Protein AF-G0A5U7-F1 (afdb_monomer)

Nearest PDB structures (foldseek):
  2gfg-assembly3_C  TM=2.472E-01  e=3.948E+00  Halalkalibacterium halodurans
  8hxa-assembly1_A  TM=2.379E-01  e=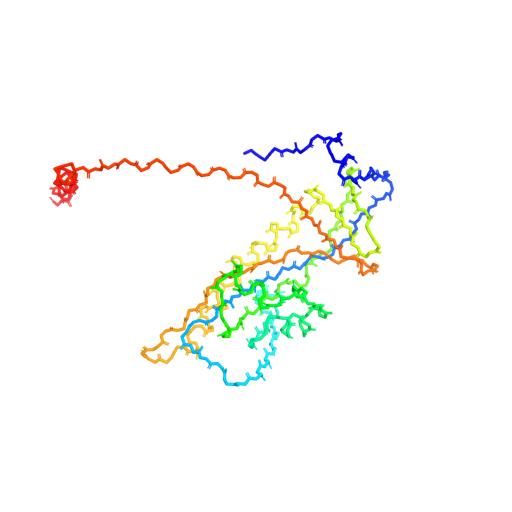2.123E+00  Monkeypox virus

pLDDT: mean 73.31, std 17.79, range [21.02, 91.12]

Structure (mmCIF, N/CA/C/O backbone):
data_AF-G0A5U7-F1
#
_entry.id   AF-G0A5U7-F1
#
loop_
_atom_site.group_PDB
_atom_site.id
_atom_site.type_symbol
_atom_site.label_atom_id
_atom_site.label_alt_id
_atom_site.label_comp_id
_atom_site.label_asym_id
_atom_site.label_entity_id
_atom_site.label_seq_id
_atom_site.pdbx_PDB_ins_code
_atom_sit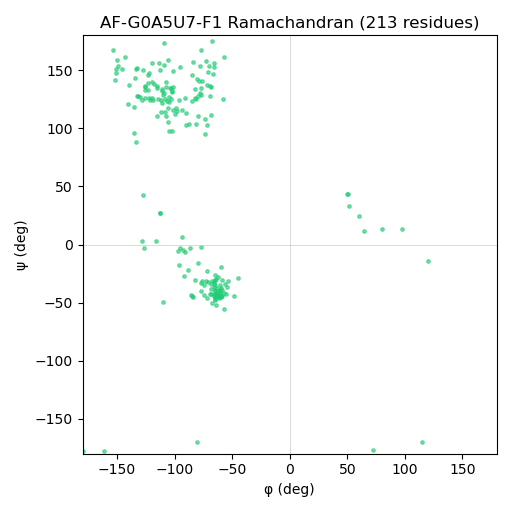e.Cartn_x
_atom_site.Cartn_y
_atom_site.Cartn_z
_atom_site.occupancy
_atom_site.B_iso_or_equiv
_atom_site.auth_seq_id
_atom_site.auth_comp_id
_atom_site.auth_asym_id
_atom_site.auth_atom_id
_atom_site.pdbx_PDB_model_num
ATOM 1 N N . MET A 1 1 ? -9.400 22.842 5.759 1.00 26.56 1 MET A N 1
ATOM 2 C CA . MET A 1 1 ? -10.465 22.445 6.702 1.00 26.56 1 MET A CA 1
ATOM 3 C C . MET A 1 1 ? -11.111 21.191 6.146 1.00 26.56 1 MET A C 1
ATOM 5 O O . MET A 1 1 ? -11.655 21.265 5.053 1.00 26.56 1 MET A O 1
ATOM 9 N N . ALA A 1 2 ? -10.960 20.052 6.820 1.00 32.69 2 ALA A N 1
ATOM 10 C CA . ALA A 1 2 ? -11.659 18.823 6.455 1.00 32.69 2 ALA A CA 1
ATOM 11 C C . ALA A 1 2 ? -13.112 18.935 6.938 1.00 32.69 2 ALA A C 1
ATOM 13 O O . ALA A 1 2 ? -13.350 19.316 8.083 1.00 32.69 2 ALA A O 1
ATOM 14 N N . THR A 1 3 ? -14.079 18.688 6.061 1.00 37.50 3 THR A N 1
ATOM 15 C CA . THR A 1 3 ? -15.502 18.704 6.415 1.00 37.50 3 THR A CA 1
ATOM 16 C C . THR A 1 3 ? -15.881 17.293 6.859 1.00 37.50 3 THR A C 1
ATOM 18 O O . THR A 1 3 ? -15.828 16.366 6.055 1.00 37.50 3 THR A O 1
ATOM 21 N N . SER A 1 4 ? -16.215 17.098 8.134 1.00 54.06 4 SER A N 1
ATOM 22 C CA . SER A 1 4 ? -16.737 15.816 8.615 1.00 54.06 4 SER A CA 1
ATOM 23 C C . SER A 1 4 ? -18.202 15.648 8.195 1.00 54.06 4 SER A C 1
ATOM 25 O O . SER A 1 4 ? -18.975 16.609 8.187 1.00 54.06 4 SER A O 1
ATOM 27 N N . LEU A 1 5 ? -18.590 14.428 7.810 1.00 59.44 5 LEU A N 1
ATOM 28 C CA . LEU A 1 5 ? -19.992 14.097 7.549 1.00 59.44 5 LEU A CA 1
ATOM 29 C C . LEU A 1 5 ? -20.803 14.157 8.850 1.00 59.44 5 LEU A C 1
ATOM 31 O O . LEU A 1 5 ? -20.301 13.814 9.920 1.00 59.44 5 LEU A O 1
ATOM 35 N N . SER A 1 6 ? -22.075 14.556 8.763 1.00 66.00 6 SER A N 1
ATOM 36 C CA . SER A 1 6 ? -22.974 14.493 9.918 1.00 66.00 6 SER A CA 1
ATOM 37 C C . SER A 1 6 ? -23.339 13.040 10.247 1.00 66.00 6 SER A C 1
ATOM 39 O O . SER A 1 6 ? -23.467 12.202 9.352 1.00 66.00 6 SER A O 1
ATOM 41 N N . ASN A 1 7 ? -23.567 12.741 11.530 1.00 64.38 7 ASN A N 1
ATOM 42 C CA . ASN A 1 7 ? -23.898 11.384 11.997 1.00 64.38 7 ASN A CA 1
ATOM 43 C C . ASN A 1 7 ? -25.110 10.779 11.261 1.00 64.38 7 ASN A C 1
ATOM 45 O O . ASN A 1 7 ? -25.101 9.604 10.917 1.00 64.38 7 ASN A O 1
ATOM 49 N N . GLN A 1 8 ? -26.113 11.599 10.927 1.00 59.94 8 GLN A N 1
ATOM 50 C CA . GLN A 1 8 ? -27.291 11.160 10.166 1.00 59.94 8 GLN A CA 1
ATOM 51 C C . GLN A 1 8 ? -26.952 10.685 8.745 1.00 59.94 8 GLN A C 1
ATOM 53 O O . GLN A 1 8 ? -27.650 9.835 8.194 1.00 59.94 8 GLN A O 1
ATOM 58 N N . VAL A 1 9 ? -25.901 11.234 8.129 1.00 63.22 9 VAL A N 1
ATOM 59 C CA . VAL A 1 9 ? -25.429 10.782 6.815 1.00 63.22 9 VAL A CA 1
ATOM 60 C C . VAL A 1 9 ? -24.648 9.478 6.954 1.00 63.22 9 VAL A C 1
ATOM 62 O O . VAL A 1 9 ? -24.859 8.581 6.143 1.00 63.22 9 VAL A O 1
ATOM 65 N N . LEU A 1 10 ? -23.825 9.336 8.001 1.00 66.31 10 LEU A N 1
ATOM 66 C CA . LEU A 1 10 ? -23.081 8.104 8.298 1.00 66.31 10 LEU A CA 1
ATOM 67 C C . LEU A 1 10 ? -24.018 6.908 8.551 1.00 66.31 10 LEU A C 1
ATOM 69 O O . LEU A 1 10 ? -23.820 5.836 7.978 1.00 66.31 10 LEU A O 1
ATOM 73 N N . GLU A 1 11 ? -25.086 7.101 9.326 1.00 67.62 11 GLU A N 1
ATOM 74 C CA . GLU A 1 11 ? -26.092 6.058 9.572 1.00 67.62 11 GLU A CA 1
ATOM 75 C C . GLU A 1 11 ? -26.823 5.645 8.284 1.00 67.62 11 GLU A C 1
ATOM 77 O O . GLU A 1 11 ? -27.002 4.457 8.019 1.00 67.62 11 GLU A O 1
ATOM 82 N N . ARG A 1 12 ? -27.183 6.608 7.422 1.00 65.19 12 ARG A N 1
ATOM 83 C CA . ARG A 1 12 ? -27.857 6.329 6.139 1.00 65.19 12 ARG A CA 1
ATOM 84 C C . ARG A 1 12 ? -27.002 5.546 5.144 1.00 65.19 12 ARG A C 1
ATOM 86 O O . ARG A 1 12 ? -27.564 4.857 4.299 1.00 65.19 12 ARG A O 1
ATOM 93 N N . ILE A 1 13 ? -25.676 5.640 5.233 1.00 66.75 13 ILE A N 1
ATOM 94 C CA . ILE A 1 13 ? -24.744 4.867 4.393 1.00 66.75 13 ILE A CA 1
ATOM 95 C C . ILE A 1 13 ? -24.289 3.553 5.066 1.00 66.75 13 ILE A C 1
ATOM 97 O O . ILE A 1 13 ? -23.454 2.822 4.523 1.00 66.75 13 ILE A O 1
ATOM 101 N N . GLY A 1 14 ? -24.881 3.217 6.220 1.00 65.94 14 GLY A N 1
ATOM 102 C CA . GLY A 1 14 ? -24.761 1.915 6.880 1.00 65.94 14 GLY A CA 1
ATOM 103 C C . GLY A 1 14 ? -23.724 1.835 7.999 1.00 65.94 14 GLY A C 1
ATOM 104 O O . GLY A 1 14 ? -23.388 0.729 8.414 1.00 65.94 14 GLY A O 1
ATOM 105 N N . PHE A 1 15 ? -23.197 2.960 8.490 1.00 70.06 15 PHE A N 1
ATOM 106 C CA . PHE A 1 15 ? -22.333 2.954 9.671 1.00 70.06 15 PHE A CA 1
ATOM 107 C C . PHE A 1 15 ? -23.192 2.869 10.928 1.00 70.06 15 PHE A C 1
ATOM 109 O O . PHE A 1 15 ? -24.105 3.671 11.120 1.00 70.06 15 PHE A O 1
ATOM 116 N N . ARG A 1 16 ? -22.887 1.906 11.801 1.00 76.94 16 ARG A N 1
ATOM 117 C CA . ARG A 1 16 ? -23.531 1.793 13.109 1.00 76.94 16 ARG A CA 1
ATOM 118 C C . ARG A 1 16 ? -22.690 2.483 14.163 1.00 76.94 16 ARG A C 1
ATOM 120 O O . ARG A 1 16 ? -21.466 2.550 14.046 1.00 76.94 16 ARG A O 1
ATOM 127 N N . ARG A 1 17 ? -23.351 2.950 15.216 1.00 69.31 17 ARG A N 1
ATOM 128 C CA . ARG A 1 17 ? -22.653 3.475 16.379 1.00 69.31 17 ARG A CA 1
ATOM 129 C C . ARG A 1 17 ? -21.935 2.335 17.113 1.00 69.31 17 ARG A C 1
ATOM 131 O O . ARG A 1 17 ? -22.512 1.257 17.273 1.00 69.31 17 ARG A O 1
ATOM 138 N N . LEU A 1 18 ? -20.689 2.564 17.509 1.00 70.81 18 LEU A N 1
ATOM 139 C CA . LEU A 1 18 ? -19.942 1.678 18.397 1.00 70.81 18 LEU A CA 1
ATOM 140 C C . LEU A 1 18 ? -20.393 1.918 19.839 1.00 70.81 18 LEU A C 1
ATOM 142 O O . LEU A 1 18 ? -20.654 3.060 20.234 1.00 70.81 18 LEU A O 1
ATOM 146 N N . ASN A 1 19 ? -20.503 0.844 20.615 1.00 69.00 19 ASN A N 1
ATOM 147 C CA . ASN A 1 19 ? -20.732 0.942 22.055 1.00 69.00 19 ASN A CA 1
ATOM 148 C C . ASN A 1 19 ? -19.454 1.419 22.768 1.00 69.00 19 ASN A C 1
ATOM 150 O O . ASN A 1 19 ? -18.355 1.225 22.262 1.00 69.00 19 ASN A O 1
ATOM 154 N N . GLU A 1 20 ? -19.573 1.985 23.974 1.00 60.69 20 GLU A N 1
ATOM 155 C CA . GLU A 1 20 ? -18.419 2.497 24.748 1.00 60.69 20 GLU A CA 1
ATOM 156 C C . GLU A 1 20 ? -17.359 1.427 25.074 1.00 60.69 20 GLU A C 1
ATOM 158 O O . GLU A 1 20 ? -16.216 1.759 25.373 1.00 60.69 20 GLU A O 1
ATOM 163 N N . SER A 1 21 ? -17.728 0.146 25.003 1.00 62.69 21 SER A N 1
ATOM 164 C CA . SER A 1 21 ? -16.839 -1.003 25.189 1.00 62.69 21 SER A CA 1
ATOM 165 C C . SER A 1 21 ? -16.313 -1.617 23.885 1.00 62.69 21 SER A C 1
ATOM 167 O O . SER A 1 21 ? -15.507 -2.543 23.941 1.00 62.69 21 SER A O 1
ATOM 169 N N . GLU A 1 22 ? -16.773 -1.158 22.718 1.00 71.81 22 GLU A N 1
ATOM 170 C CA . GLU A 1 22 ? -16.319 -1.662 21.422 1.00 71.81 22 GLU A CA 1
ATOM 171 C C . GLU A 1 22 ? -15.112 -0.846 20.938 1.00 71.81 22 GLU A C 1
ATOM 173 O O . GLU A 1 22 ? -15.251 0.263 20.426 1.00 71.81 22 GLU A O 1
ATOM 178 N N . THR A 1 23 ? -13.919 -1.426 21.073 1.00 80.12 23 THR A N 1
ATOM 179 C CA . THR A 1 23 ? -12.671 -0.894 20.514 1.00 80.12 23 THR A CA 1
ATOM 180 C C . THR A 1 23 ? -12.286 -1.684 19.271 1.00 80.12 23 THR A C 1
ATOM 182 O O . THR A 1 23 ? -12.297 -2.915 19.281 1.00 80.12 23 THR A O 1
ATOM 185 N N . ILE A 1 24 ? -11.904 -0.984 18.203 1.00 83.12 24 ILE A N 1
ATOM 186 C CA . ILE A 1 24 ? -11.322 -1.609 17.011 1.00 83.12 24 ILE A CA 1
ATOM 187 C C . ILE A 1 24 ? -9.809 -1.439 17.096 1.00 83.12 24 ILE A C 1
ATOM 189 O O . ILE A 1 24 ? -9.314 -0.319 16.981 1.00 83.12 24 ILE A O 1
ATOM 193 N N . SER A 1 25 ? -9.082 -2.538 17.280 1.00 87.50 25 SER A N 1
ATOM 194 C CA . SER A 1 25 ? -7.617 -2.559 17.209 1.00 87.50 25 SER A CA 1
ATOM 195 C C . SER A 1 25 ? -7.150 -3.148 15.883 1.00 87.50 25 SER A C 1
ATOM 197 O O . SER A 1 25 ? -7.619 -4.212 15.474 1.00 87.50 25 SER A O 1
ATOM 199 N N . ALA A 1 26 ? -6.230 -2.460 15.208 1.00 88.25 26 ALA A N 1
ATOM 200 C CA . ALA A 1 26 ? -5.664 -2.910 13.943 1.00 88.25 26 ALA A CA 1
ATOM 201 C C . ALA A 1 26 ? -4.216 -2.448 13.752 1.00 88.25 26 ALA A C 1
ATOM 203 O O . ALA A 1 26 ? -3.786 -1.414 14.273 1.00 88.25 26 ALA A O 1
ATOM 204 N N . ARG A 1 27 ? -3.468 -3.218 12.960 1.00 90.62 27 ARG A N 1
ATOM 205 C CA . ARG A 1 27 ? -2.148 -2.840 12.442 1.00 90.62 27 ARG A CA 1
ATOM 206 C C . ARG A 1 27 ? -2.288 -2.450 10.990 1.00 90.62 27 ARG A C 1
ATOM 208 O O . ARG A 1 27 ? -2.959 -3.144 10.234 1.00 90.62 27 ARG A O 1
ATOM 215 N N . PHE A 1 28 ? -1.661 -1.349 10.610 1.00 89.69 28 PHE A N 1
ATOM 216 C CA . PHE A 1 28 ? -1.848 -0.776 9.290 1.00 89.69 28 PHE A CA 1
ATOM 217 C C . PHE A 1 28 ? -0.692 -1.106 8.365 1.00 89.69 28 PHE A C 1
ATOM 219 O O . PHE A 1 28 ? 0.461 -1.255 8.776 1.00 89.69 28 PHE A O 1
ATOM 226 N N . HIS A 1 29 ? -1.042 -1.205 7.095 1.00 88.94 29 HIS A N 1
ATOM 227 C CA . HIS A 1 29 ? -0.167 -1.490 5.983 1.00 88.94 29 HIS A CA 1
ATOM 228 C C . HIS A 1 29 ? -0.368 -0.428 4.912 1.00 88.94 29 HIS A C 1
ATOM 230 O O . HIS A 1 29 ? -1.462 0.128 4.752 1.00 88.94 29 HIS A O 1
ATOM 236 N N . TYR A 1 30 ? 0.694 -0.163 4.161 1.00 89.75 30 TYR A N 1
ATOM 237 C CA . TYR A 1 30 ? 0.641 0.777 3.058 1.00 89.75 30 TYR A CA 1
ATOM 238 C C . TYR A 1 30 ? 1.342 0.208 1.833 1.00 89.75 30 TYR A C 1
ATOM 240 O O . TYR A 1 30 ? 2.533 -0.098 1.860 1.00 89.75 30 TYR A O 1
ATOM 248 N N . LEU A 1 31 ? 0.577 0.046 0.761 1.00 88.56 31 LEU A N 1
ATOM 249 C CA . LEU A 1 31 ? 1.052 -0.415 -0.531 1.00 88.56 31 LEU A CA 1
ATOM 250 C C . LEU A 1 31 ? 1.214 0.768 -1.469 1.00 88.56 31 LEU A C 1
ATOM 252 O O . LEU A 1 31 ? 0.322 1.607 -1.585 1.00 88.56 31 LEU A O 1
ATOM 256 N N . HIS A 1 32 ? 2.330 0.783 -2.182 1.00 91.12 32 HIS A N 1
ATOM 257 C CA . HIS A 1 32 ? 2.599 1.697 -3.276 1.00 91.12 32 HIS A CA 1
ATOM 258 C C . HIS A 1 32 ? 2.881 0.900 -4.538 1.00 91.12 32 HIS A C 1
ATOM 260 O O . HIS A 1 32 ? 3.770 0.050 -4.549 1.00 91.12 32 HIS A O 1
ATOM 266 N N . VAL A 1 33 ? 2.153 1.202 -5.605 1.00 90.50 33 VAL A N 1
ATOM 267 C CA . VAL A 1 33 ? 2.303 0.561 -6.907 1.00 90.50 33 VAL A CA 1
ATOM 268 C C . VAL A 1 33 ? 2.921 1.555 -7.876 1.00 90.50 33 VAL A C 1
ATOM 270 O O . VAL A 1 33 ? 2.453 2.688 -8.016 1.00 90.50 33 VAL A O 1
ATOM 273 N N . PHE A 1 34 ? 3.965 1.117 -8.568 1.00 87.44 34 PHE A N 1
ATOM 274 C CA . PHE A 1 34 ? 4.676 1.888 -9.572 1.00 87.44 34 PHE A CA 1
ATOM 275 C C . PHE A 1 34 ? 4.745 1.112 -10.883 1.00 87.44 34 PHE A C 1
ATOM 277 O O . PHE A 1 34 ? 5.087 -0.068 -10.904 1.00 87.44 34 PHE A O 1
ATOM 284 N N . GLU A 1 35 ? 4.497 1.800 -11.988 1.00 89.88 35 GLU A N 1
ATOM 285 C CA . GLU A 1 35 ? 4.891 1.352 -13.317 1.00 89.88 35 GLU A CA 1
ATOM 286 C C . GLU A 1 35 ? 6.387 1.614 -13.500 1.00 89.88 35 GLU A C 1
ATOM 288 O O . GLU A 1 35 ? 6.888 2.700 -13.192 1.00 89.88 35 GLU A O 1
ATOM 293 N N . VAL A 1 36 ? 7.105 0.634 -14.036 1.00 83.31 36 VAL A N 1
ATOM 294 C CA . VAL A 1 36 ? 8.511 0.777 -14.397 1.00 83.31 36 VAL A CA 1
ATOM 295 C C . VAL A 1 36 ? 8.611 1.124 -15.874 1.00 83.31 36 VAL A C 1
ATOM 297 O O . VAL A 1 36 ? 8.131 0.399 -16.737 1.00 83.31 36 VAL A O 1
ATOM 300 N N . ARG A 1 37 ? 9.286 2.229 -16.181 1.00 83.75 37 ARG A N 1
ATOM 301 C CA . ARG A 1 37 ? 9.592 2.653 -17.550 1.00 83.75 37 ARG A CA 1
ATOM 302 C C . ARG A 1 37 ? 11.095 2.629 -17.760 1.00 83.75 37 ARG A C 1
ATOM 304 O O . ARG A 1 37 ? 11.838 3.135 -16.925 1.00 83.75 37 ARG A O 1
ATOM 311 N N . GLY A 1 38 ? 11.539 2.106 -18.897 1.00 74.00 38 GLY A N 1
ATOM 312 C CA . GLY A 1 38 ? 12.958 2.072 -19.274 1.00 74.00 38 GLY A CA 1
ATOM 313 C C . GLY A 1 38 ? 13.511 0.667 -19.492 1.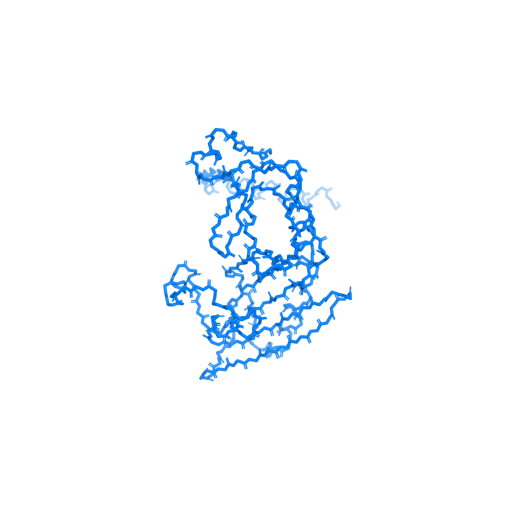00 74.00 38 GLY A C 1
ATOM 314 O O . GLY A 1 38 ? 14.552 0.535 -20.119 1.00 74.00 38 GLY A O 1
ATOM 315 N N . PHE A 1 39 ? 12.797 -0.376 -19.067 1.00 70.38 39 PHE A N 1
ATOM 316 C CA . PHE A 1 39 ? 13.056 -1.749 -19.491 1.00 70.38 39 PHE A CA 1
ATOM 317 C C . PHE A 1 39 ? 11.763 -2.564 -19.492 1.00 70.38 39 PHE A C 1
ATOM 319 O O . PHE 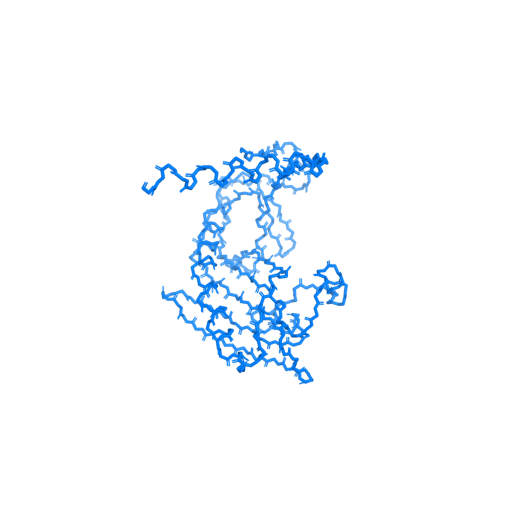A 1 39 ? 10.807 -2.225 -18.798 1.00 70.38 39 PHE A O 1
ATOM 326 N N . ASN A 1 40 ? 11.768 -3.653 -20.254 1.00 68.38 40 ASN A N 1
ATOM 327 C CA . ASN A 1 40 ? 10.725 -4.670 -20.225 1.00 68.38 40 ASN A CA 1
ATOM 328 C C . ASN A 1 40 ? 11.280 -5.941 -19.587 1.00 68.38 40 ASN A C 1
ATOM 330 O O . ASN A 1 40 ? 12.485 -6.190 -19.628 1.00 68.38 40 ASN A O 1
ATOM 334 N N . VAL A 1 41 ? 10.395 -6.750 -19.016 1.00 66.62 41 VAL A N 1
ATOM 335 C CA . VAL A 1 41 ? 10.743 -8.078 -18.510 1.00 66.62 41 VAL A CA 1
ATOM 336 C C . VAL A 1 41 ? 10.091 -9.112 -19.414 1.00 66.62 41 VAL A C 1
ATOM 338 O O . VAL A 1 41 ? 8.900 -9.017 -19.706 1.00 66.62 41 VAL A O 1
ATOM 341 N N . GLU A 1 42 ? 10.876 -10.076 -19.890 1.00 58.00 42 GLU A N 1
ATOM 342 C CA . GLU A 1 42 ? 10.360 -11.162 -20.719 1.00 58.00 42 GLU A CA 1
ATOM 343 C C . GLU A 1 42 ? 9.657 -12.219 -19.857 1.00 58.00 42 GLU A C 1
ATOM 345 O O . GLU A 1 42 ? 10.210 -12.716 -18.875 1.00 58.00 42 GLU A O 1
ATOM 350 N N . GLY A 1 43 ? 8.439 -12.589 -20.259 1.00 60.81 43 GLY A N 1
ATOM 351 C CA . GLY A 1 43 ? 7.648 -13.632 -19.606 1.00 60.81 43 GLY A CA 1
ATOM 352 C C . GLY A 1 43 ? 7.066 -13.237 -18.245 1.00 60.81 43 GLY A C 1
ATOM 353 O O . GLY A 1 43 ? 7.186 -12.105 -17.779 1.00 60.81 43 GLY A O 1
ATOM 354 N N . ALA A 1 44 ? 6.399 -14.199 -17.603 1.00 64.31 44 ALA A N 1
ATOM 355 C CA . ALA A 1 44 ? 5.905 -14.042 -16.240 1.00 64.31 44 ALA A CA 1
ATOM 356 C C . ALA A 1 44 ? 7.090 -14.108 -15.269 1.00 64.31 44 ALA A C 1
ATOM 358 O O . ALA A 1 44 ? 7.535 -15.187 -14.882 1.00 64.31 44 ALA A O 1
ATOM 359 N N . SER A 1 45 ? 7.620 -12.946 -14.905 1.00 65.25 45 SER A N 1
ATOM 360 C CA . SER A 1 45 ? 8.665 -12.822 -13.895 1.00 65.25 45 SER A CA 1
ATOM 361 C C . SER A 1 45 ? 8.079 -12.219 -12.631 1.00 65.25 45 SER A C 1
ATOM 363 O O . SER A 1 45 ? 7.313 -11.256 -12.694 1.00 65.25 45 SER A O 1
ATOM 365 N N . LEU A 1 46 ? 8.438 -12.799 -11.490 1.00 78.06 46 LEU A N 1
ATOM 366 C CA . LEU A 1 46 ? 8.069 -12.311 -10.174 1.00 78.06 46 LEU A CA 1
ATOM 367 C C . LEU A 1 46 ? 9.263 -12.465 -9.241 1.00 78.06 46 LEU A C 1
ATOM 369 O O . LEU A 1 46 ? 9.758 -13.568 -9.020 1.00 78.06 46 LEU A O 1
ATOM 373 N N . THR A 1 47 ? 9.725 -11.353 -8.684 1.00 77.00 47 THR A N 1
ATOM 374 C CA . THR A 1 47 ? 10.805 -11.338 -7.699 1.00 77.00 47 THR A CA 1
ATOM 375 C C . THR A 1 47 ? 10.370 -10.546 -6.483 1.00 77.00 47 THR A C 1
ATOM 377 O O . THR A 1 47 ? 10.033 -9.372 -6.605 1.00 77.00 47 THR A O 1
ATOM 380 N N . ILE A 1 48 ? 10.429 -11.179 -5.311 1.00 81.56 48 ILE A N 1
ATOM 381 C CA . ILE A 1 48 ? 10.159 -10.538 -4.024 1.00 81.56 48 ILE A CA 1
ATOM 382 C C . ILE A 1 48 ? 11.467 -10.349 -3.253 1.00 81.56 48 ILE A C 1
ATOM 384 O O . ILE A 1 48 ? 12.344 -11.222 -3.239 1.00 81.56 48 ILE A O 1
ATOM 388 N N . ARG A 1 49 ? 11.606 -9.199 -2.602 1.00 81.94 49 ARG A N 1
ATOM 389 C CA . ARG A 1 49 ? 12.680 -8.878 -1.664 1.00 81.94 49 ARG A CA 1
ATOM 390 C C . ARG A 1 49 ? 12.087 -8.220 -0.433 1.00 81.94 49 ARG A C 1
ATOM 392 O O . ARG A 1 49 ? 11.157 -7.435 -0.530 1.00 81.94 49 ARG A O 1
ATOM 399 N N . SER A 1 50 ? 12.650 -8.527 0.720 1.00 85.12 50 SER A N 1
ATOM 400 C CA . SER A 1 50 ? 12.311 -7.887 1.985 1.00 85.12 50 SER A CA 1
ATOM 401 C C . SER A 1 50 ? 13.567 -7.282 2.583 1.00 85.12 50 SER A C 1
ATOM 403 O O . SER A 1 50 ? 14.659 -7.832 2.423 1.00 85.12 50 SER A O 1
ATOM 405 N N . GLY A 1 51 ? 13.416 -6.180 3.296 1.00 82.31 51 GLY A N 1
ATOM 406 C CA . GLY A 1 51 ? 14.522 -5.537 3.979 1.00 82.31 51 GLY A CA 1
ATOM 407 C C . GLY A 1 51 ? 14.032 -4.596 5.061 1.00 82.31 51 GLY A C 1
ATOM 408 O O . GLY A 1 51 ? 12.834 -4.460 5.291 1.00 82.31 51 GLY A O 1
ATOM 409 N N . ASN A 1 52 ? 14.988 -3.935 5.706 1.00 81.62 52 ASN A N 1
ATOM 410 C CA . ASN A 1 52 ? 14.719 -2.896 6.686 1.00 81.62 52 ASN A CA 1
ATOM 411 C C . ASN A 1 52 ? 15.482 -1.629 6.292 1.00 81.62 52 ASN A C 1
ATOM 413 O O . ASN A 1 52 ? 16.661 -1.711 5.944 1.00 81.62 52 ASN A O 1
ATOM 417 N N . ILE A 1 53 ? 14.826 -0.475 6.371 1.00 77.88 53 ILE A N 1
ATOM 418 C CA . ILE A 1 53 ? 15.459 0.850 6.294 1.00 77.88 53 ILE A CA 1
ATOM 419 C C . ILE A 1 53 ? 15.106 1.564 7.596 1.00 77.88 53 ILE A C 1
ATOM 421 O O . ILE A 1 53 ? 13.938 1.610 7.969 1.00 77.88 53 ILE A O 1
ATOM 425 N N . ASP A 1 54 ? 16.114 2.032 8.333 1.00 77.62 54 ASP A N 1
ATOM 426 C CA . ASP A 1 54 ? 15.940 2.710 9.627 1.00 77.62 54 ASP A CA 1
ATOM 427 C C . ASP A 1 54 ? 15.056 1.935 10.624 1.00 77.62 54 ASP A C 1
ATOM 429 O O . ASP A 1 54 ? 14.190 2.485 11.300 1.00 77.62 54 ASP A O 1
ATOM 433 N N . SER A 1 55 ? 15.279 0.617 10.719 1.00 79.38 55 SER A N 1
ATOM 434 C CA . SER A 1 55 ? 14.501 -0.327 11.548 1.00 79.38 55 SER A CA 1
ATOM 435 C C . SER A 1 55 ? 13.027 -0.499 11.153 1.00 79.38 55 SER A C 1
ATOM 437 O O . SER A 1 55 ? 12.269 -1.127 11.891 1.00 79.38 55 SER A O 1
ATOM 439 N N . ARG A 1 56 ? 12.613 0.005 9.987 1.00 81.19 56 ARG A N 1
ATOM 440 C CA . ARG A 1 56 ? 11.266 -0.180 9.438 1.00 81.19 56 ARG A CA 1
ATOM 441 C C . ARG A 1 56 ? 11.296 -1.230 8.342 1.00 81.19 56 ARG A C 1
ATOM 443 O O . ARG A 1 56 ? 12.072 -1.119 7.390 1.00 81.19 56 ARG A O 1
ATOM 450 N N . ALA A 1 57 ? 10.453 -2.244 8.492 1.00 84.75 57 ALA A N 1
ATOM 451 C CA . ALA A 1 57 ? 10.339 -3.317 7.522 1.00 84.75 57 ALA A CA 1
ATOM 452 C C . ALA A 1 57 ? 9.656 -2.831 6.244 1.00 84.75 57 ALA A C 1
ATOM 454 O O . ALA A 1 57 ? 8.652 -2.115 6.283 1.00 84.75 57 ALA A O 1
ATOM 455 N N . TYR A 1 58 ? 10.209 -3.255 5.114 1.00 86.06 58 TYR A N 1
ATOM 456 C CA . TYR A 1 58 ? 9.583 -3.118 3.813 1.00 86.06 58 TYR A CA 1
ATOM 457 C C . TYR A 1 58 ? 9.665 -4.438 3.054 1.00 86.06 58 TYR A C 1
ATOM 459 O O . TYR A 1 58 ? 10.600 -5.234 3.212 1.00 86.06 58 TYR A O 1
ATOM 467 N N . GLN A 1 59 ? 8.695 -4.642 2.176 1.00 88.06 59 GLN A N 1
ATOM 468 C CA . GLN A 1 59 ? 8.750 -5.670 1.154 1.00 88.06 59 GLN A CA 1
ATOM 469 C C . GLN A 1 59 ? 8.587 -5.018 -0.216 1.00 88.06 59 GLN A C 1
ATOM 471 O O . GLN A 1 59 ? 7.910 -4.008 -0.381 1.00 88.06 59 GLN A O 1
ATOM 476 N N . LEU A 1 60 ? 9.261 -5.579 -1.203 1.00 87.62 60 LEU A N 1
ATOM 477 C CA . LEU A 1 60 ? 9.325 -5.096 -2.566 1.00 87.62 60 LEU A CA 1
ATOM 478 C C . LEU A 1 60 ? 9.049 -6.275 -3.485 1.00 87.62 60 LEU A C 1
ATOM 480 O O . LEU A 1 60 ? 9.723 -7.300 -3.391 1.00 87.62 60 LEU A O 1
ATOM 484 N N . GLY A 1 61 ? 8.106 -6.116 -4.398 1.00 84.44 61 GLY A N 1
ATOM 485 C CA . GLY A 1 61 ? 7.875 -7.059 -5.478 1.00 84.44 61 GLY A CA 1
ATOM 486 C C . GLY A 1 61 ? 8.058 -6.400 -6.833 1.00 84.44 61 GLY A C 1
ATOM 487 O O . GLY A 1 61 ? 7.638 -5.264 -7.026 1.00 84.44 61 GLY A O 1
ATOM 488 N N . VAL A 1 62 ? 8.677 -7.115 -7.769 1.00 84.06 62 VAL A N 1
ATOM 489 C CA . VAL A 1 62 ? 8.811 -6.699 -9.170 1.00 84.06 62 VAL A CA 1
ATOM 490 C C . VAL A 1 62 ? 8.267 -7.800 -10.061 1.00 84.06 62 VAL A C 1
ATOM 492 O O . VAL A 1 62 ? 8.618 -8.966 -9.870 1.00 84.06 62 VAL A O 1
ATOM 495 N N . GLY A 1 63 ? 7.437 -7.445 -11.036 1.00 83.50 63 GLY A N 1
ATOM 496 C CA . GLY A 1 63 ? 6.889 -8.419 -11.971 1.00 83.50 63 GLY A CA 1
ATOM 497 C C . GLY A 1 63 ? 5.965 -7.833 -13.026 1.00 83.50 63 GLY A C 1
ATOM 498 O O . GLY A 1 63 ? 5.766 -6.626 -13.098 1.00 83.50 63 GLY A O 1
ATOM 499 N N . THR A 1 64 ? 5.408 -8.693 -13.876 1.00 85.50 64 THR A N 1
ATOM 500 C CA . THR A 1 64 ? 4.545 -8.281 -14.999 1.00 85.50 64 THR A CA 1
ATOM 501 C C . THR A 1 64 ? 3.053 -8.272 -14.668 1.00 85.50 64 THR A C 1
ATOM 503 O O . THR A 1 64 ? 2.261 -7.874 -15.516 1.00 85.50 64 THR A O 1
ATOM 506 N N . SER A 1 65 ? 2.666 -8.711 -13.466 1.00 88.56 65 SER A N 1
ATOM 507 C CA . SER A 1 65 ? 1.286 -8.658 -12.972 1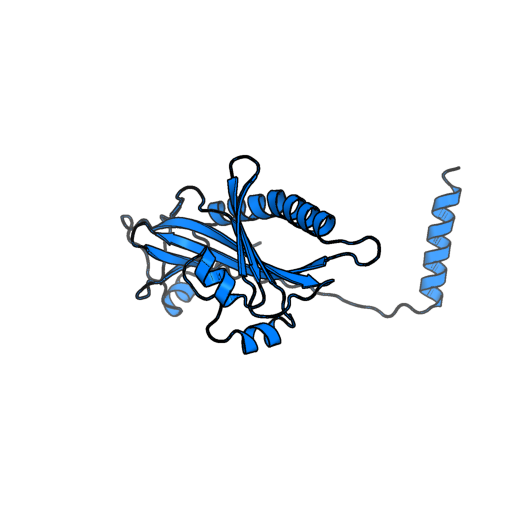.00 88.56 65 SER A CA 1
ATOM 508 C C . SER A 1 65 ? 1.249 -8.095 -11.560 1.00 88.56 65 SER A C 1
ATOM 510 O O . SER A 1 65 ? 1.961 -8.586 -10.680 1.00 88.56 65 SER A O 1
ATOM 512 N N . VAL A 1 66 ? 0.422 -7.071 -11.343 1.00 88.25 66 VAL A N 1
ATOM 513 C CA . VAL A 1 66 ? 0.272 -6.453 -10.017 1.00 88.25 66 VAL A CA 1
ATOM 514 C C . VAL A 1 66 ? -0.402 -7.414 -9.039 1.00 88.25 66 VAL A C 1
ATOM 516 O O . VAL A 1 66 ? 0.053 -7.532 -7.904 1.00 88.25 66 VAL A O 1
ATOM 519 N N . ASN A 1 67 ? -1.387 -8.195 -9.493 1.00 88.94 67 ASN A N 1
ATOM 520 C CA . ASN A 1 67 ? -2.053 -9.196 -8.661 1.00 88.94 67 ASN A CA 1
ATOM 521 C C . ASN A 1 67 ? -1.100 -10.323 -8.258 1.00 88.94 67 ASN A C 1
ATOM 523 O O . ASN A 1 67 ? -1.057 -10.709 -7.095 1.00 88.94 67 ASN A O 1
ATOM 527 N N . ALA A 1 68 ? -0.261 -10.816 -9.175 1.00 87.56 68 ALA A N 1
ATOM 528 C CA . ALA A 1 68 ? 0.740 -11.828 -8.833 1.00 87.56 68 ALA A CA 1
ATOM 529 C C . ALA A 1 68 ? 1.728 -11.333 -7.759 1.00 87.56 68 ALA A C 1
ATOM 531 O O . ALA A 1 68 ? 2.119 -12.097 -6.868 1.00 87.56 68 ALA A O 1
ATOM 532 N N . ILE A 1 69 ? 2.102 -10.049 -7.823 1.00 86.62 69 ILE A N 1
ATOM 533 C CA . ILE A 1 69 ? 2.936 -9.411 -6.803 1.00 86.62 69 ILE A CA 1
ATOM 534 C C . ILE A 1 69 ? 2.176 -9.305 -5.475 1.00 86.62 69 ILE A C 1
ATOM 536 O O . ILE A 1 69 ? 2.694 -9.753 -4.452 1.00 86.62 69 ILE A O 1
ATOM 540 N N . CYS A 1 70 ? 0.950 -8.777 -5.479 1.00 83.25 70 CYS A N 1
ATOM 541 C CA . CYS A 1 70 ? 0.133 -8.623 -4.275 1.00 83.25 70 CYS A CA 1
ATOM 542 C C . CYS A 1 70 ? -0.166 -9.967 -3.597 1.00 83.25 70 CYS A C 1
ATOM 544 O O . CYS A 1 70 ? 0.088 -10.093 -2.402 1.00 83.25 70 CYS A O 1
ATOM 546 N N . ARG A 1 71 ? -0.524 -11.024 -4.335 1.00 86.75 71 ARG A N 1
ATOM 547 C CA . ARG A 1 71 ? -0.707 -12.370 -3.755 1.00 86.75 71 ARG A CA 1
ATOM 548 C C . ARG A 1 71 ? 0.532 -12.869 -3.022 1.00 86.75 71 ARG A C 1
ATOM 550 O O . ARG A 1 71 ? 0.422 -13.579 -2.029 1.00 86.75 71 ARG A O 1
ATOM 557 N N . SER A 1 72 ? 1.719 -12.507 -3.498 1.00 84.50 72 SER A N 1
ATOM 558 C CA . SER A 1 72 ? 2.969 -12.933 -2.862 1.00 84.50 72 SER A CA 1
ATOM 559 C C . SER A 1 72 ? 3.360 -12.069 -1.664 1.00 84.50 72 SER A C 1
ATOM 561 O O . SER A 1 72 ? 3.998 -12.576 -0.746 1.00 84.50 72 SER A O 1
ATOM 563 N N . LEU A 1 73 ? 2.995 -10.784 -1.664 1.00 81.69 73 LEU A N 1
ATOM 564 C CA . LEU A 1 73 ? 3.294 -9.853 -0.570 1.00 81.69 73 LEU A CA 1
ATOM 565 C C . LEU A 1 73 ? 2.265 -9.935 0.565 1.00 81.69 73 LEU A C 1
ATOM 567 O O . LEU A 1 73 ? 2.633 -9.966 1.735 1.00 81.69 73 LEU A O 1
ATOM 571 N N . ILE A 1 74 ? 0.980 -9.965 0.217 1.00 81.88 74 ILE A N 1
ATOM 572 C CA . ILE A 1 74 ? -0.141 -9.763 1.144 1.00 81.88 74 ILE A CA 1
ATOM 573 C C . ILE A 1 74 ? -1.194 -10.877 1.077 1.00 81.88 74 ILE A C 1
ATOM 575 O O . ILE A 1 74 ? -2.193 -10.788 1.778 1.00 81.88 74 ILE A O 1
ATOM 579 N N . GLN A 1 75 ? -0.973 -11.919 0.263 1.00 81.81 75 GLN A N 1
ATOM 580 C CA . GLN A 1 75 ? -1.905 -13.044 0.068 1.00 81.81 75 GLN A CA 1
ATOM 581 C C . GLN A 1 75 ? -3.282 -12.650 -0.484 1.00 81.81 75 GLN A C 1
ATOM 583 O O . GLN A 1 75 ? -4.241 -13.398 -0.321 1.00 81.81 75 GLN A O 1
ATOM 588 N N . ASP A 1 76 ? -3.358 -11.518 -1.183 1.00 79.00 76 ASP A N 1
ATOM 589 C CA . ASP A 1 76 ? -4.594 -11.000 -1.767 1.00 79.00 76 ASP A CA 1
ATOM 590 C C . ASP A 1 76 ? -4.343 -10.345 -3.132 1.00 79.00 76 ASP A C 1
ATOM 592 O O . ASP A 1 76 ? -3.206 -9.992 -3.468 1.00 79.00 76 ASP A O 1
ATOM 596 N N . ASP A 1 77 ? -5.405 -10.193 -3.916 1.00 81.06 77 ASP A N 1
ATOM 597 C CA . ASP A 1 77 ? -5.393 -9.467 -5.181 1.00 81.06 77 ASP A CA 1
ATOM 598 C C . ASP A 1 77 ? -5.598 -7.969 -4.959 1.00 81.06 77 ASP A C 1
ATOM 600 O O . ASP A 1 77 ? -6.321 -7.541 -4.066 1.00 81.06 77 ASP A O 1
ATOM 604 N N . LEU A 1 78 ? -4.958 -7.144 -5.793 1.00 80.75 78 LEU A N 1
ATOM 605 C CA . LEU A 1 78 ? -5.204 -5.701 -5.758 1.00 80.75 78 LEU A CA 1
ATOM 606 C C . LEU A 1 78 ? -6.562 -5.362 -6.386 1.00 80.75 78 LEU A C 1
ATOM 608 O O . LEU A 1 78 ? -7.222 -4.408 -5.985 1.00 80.75 78 LEU A O 1
ATOM 612 N N . THR A 1 79 ? -6.947 -6.115 -7.415 1.00 83.06 79 THR A N 1
ATOM 613 C CA . THR A 1 79 ? -8.138 -5.868 -8.227 1.00 83.06 79 THR A CA 1
ATOM 614 C C . THR A 1 79 ? -8.692 -7.174 -8.785 1.00 83.06 79 THR A C 1
ATOM 616 O O . THR A 1 79 ? -7.931 -8.074 -9.140 1.00 83.06 79 THR A O 1
ATOM 619 N N . ASP A 1 80 ? -10.011 -7.260 -8.940 1.00 80.75 80 ASP A N 1
ATOM 620 C CA . ASP A 1 80 ? -10.674 -8.426 -9.533 1.00 80.75 80 ASP A CA 1
ATOM 621 C C . ASP A 1 80 ? -10.318 -8.612 -11.019 1.00 80.75 80 ASP A C 1
ATOM 623 O O . ASP A 1 80 ? -10.263 -9.736 -11.522 1.00 80.75 80 ASP A O 1
ATOM 627 N N . ASN A 1 81 ? -10.057 -7.510 -11.735 1.00 87.44 81 ASN A N 1
ATOM 628 C CA . ASN A 1 81 ? -9.731 -7.525 -13.158 1.00 87.44 81 ASN A CA 1
ATOM 629 C C . ASN A 1 81 ? -8.546 -6.611 -13.475 1.00 87.44 81 ASN A C 1
ATOM 631 O O . ASN A 1 81 ? -8.683 -5.414 -13.734 1.00 87.44 81 ASN A O 1
ATOM 635 N N . GLU A 1 82 ? -7.362 -7.216 -13.535 1.00 87.50 82 GLU A N 1
ATOM 636 C CA . GLU A 1 82 ? -6.121 -6.486 -13.775 1.00 87.50 82 GLU A CA 1
ATOM 637 C C . GLU A 1 82 ? -6.112 -5.742 -15.122 1.00 87.50 82 GLU A C 1
ATOM 639 O O . GLU A 1 82 ? -5.586 -4.637 -15.208 1.00 87.50 82 GLU A O 1
ATOM 644 N N . GLN A 1 83 ? -6.736 -6.286 -16.173 1.00 88.19 83 GLN A N 1
ATOM 645 C CA . GLN A 1 83 ? -6.758 -5.622 -17.483 1.00 88.19 83 GLN A CA 1
ATOM 646 C C . GLN A 1 83 ? -7.602 -4.344 -17.483 1.00 88.19 83 GLN A C 1
ATOM 648 O O . GLN A 1 83 ? -7.297 -3.401 -18.215 1.00 88.19 83 GLN A O 1
ATOM 653 N N . GLU A 1 84 ? -8.683 -4.316 -16.707 1.00 87.62 84 GLU A N 1
ATOM 654 C CA . GLU A 1 84 ? -9.501 -3.114 -16.537 1.00 87.62 84 GLU A CA 1
ATOM 655 C C . GLU A 1 84 ? -8.760 -2.085 -15.689 1.00 87.62 84 GLU A C 1
ATOM 657 O O . GLU A 1 84 ? -8.604 -0.946 -16.131 1.00 87.62 84 GLU A O 1
ATOM 662 N N . TRP A 1 85 ? -8.170 -2.511 -14.570 1.00 87.25 85 TRP A N 1
ATOM 663 C CA . TRP A 1 85 ? -7.343 -1.649 -13.725 1.00 87.25 85 TRP A CA 1
ATOM 664 C C . TRP A 1 85 ? -6.190 -0.998 -14.505 1.00 87.25 85 TRP A C 1
ATOM 666 O O . TRP A 1 85 ? -5.968 0.208 -14.382 1.00 87.25 85 TRP A O 1
ATOM 676 N N . GLN A 1 86 ? -5.507 -1.745 -15.381 1.00 87.31 86 GLN A N 1
ATOM 677 C CA . GLN A 1 86 ? -4.440 -1.214 -16.241 1.00 87.31 86 GLN A CA 1
ATOM 678 C C . GLN A 1 86 ? -4.936 -0.112 -17.187 1.00 87.31 86 GLN A C 1
ATOM 680 O O . GLN A 1 86 ? -4.246 0.888 -17.403 1.00 87.31 86 GLN A O 1
ATOM 685 N N . LYS A 1 87 ? -6.141 -0.266 -17.750 1.00 87.44 87 LYS A N 1
ATOM 686 C CA . LYS A 1 87 ? -6.751 0.741 -18.632 1.00 87.44 87 LYS A CA 1
ATOM 687 C C . LYS A 1 87 ? -7.150 1.994 -17.861 1.00 87.44 87 LYS A C 1
ATOM 689 O O . LYS A 1 87 ? -6.915 3.098 -18.351 1.00 87.44 87 LYS A O 1
ATOM 694 N N . GLU A 1 88 ? -7.726 1.827 -16.675 1.00 84.56 88 GLU A N 1
ATOM 695 C CA . GLU A 1 88 ? -8.122 2.930 -15.794 1.00 84.56 88 GLU A CA 1
ATOM 696 C C . GLU A 1 88 ? -6.910 3.756 -15.356 1.00 84.56 88 GLU A C 1
ATOM 698 O O . GLU A 1 88 ? -6.917 4.985 -15.466 1.00 84.56 88 GLU A O 1
ATOM 703 N N . HIS A 1 89 ? -5.834 3.074 -14.958 1.00 83.19 89 HIS A N 1
ATOM 704 C CA . HIS A 1 89 ? -4.600 3.696 -14.481 1.00 83.19 89 HIS A CA 1
ATOM 705 C C . HIS A 1 89 ? -3.612 4.044 -15.604 1.00 83.19 89 HIS A C 1
ATOM 707 O O . HIS A 1 89 ? -2.581 4.666 -15.348 1.00 83.19 89 HIS A O 1
ATOM 713 N N . LYS A 1 90 ? -3.936 3.695 -16.859 1.00 88.69 90 LYS A N 1
ATOM 714 C CA . LYS A 1 90 ? -3.126 3.938 -18.068 1.00 88.69 90 LYS A CA 1
ATOM 715 C C . LYS A 1 90 ? -1.670 3.490 -17.905 1.00 88.69 90 LYS A C 1
ATOM 717 O O . LYS A 1 90 ? -0.748 4.212 -18.288 1.00 88.69 90 LYS A O 1
ATOM 722 N N . CYS A 1 91 ? -1.483 2.312 -17.325 1.00 84.81 91 CYS A N 1
ATOM 723 C CA . CYS A 1 91 ? -0.179 1.754 -16.996 1.00 84.81 91 CYS A CA 1
ATOM 724 C C . CYS A 1 91 ? 0.050 0.428 -17.724 1.00 84.81 91 CYS A C 1
ATOM 726 O O . CYS A 1 91 ? -0.885 -0.282 -18.095 1.00 84.81 91 CYS A O 1
ATOM 728 N N . THR A 1 92 ? 1.317 0.082 -17.909 1.00 85.25 92 THR A N 1
ATOM 729 C CA . THR A 1 92 ? 1.753 -1.157 -18.551 1.00 85.25 92 THR A CA 1
ATOM 730 C C . THR A 1 92 ? 2.854 -1.822 -17.730 1.00 85.25 92 THR A C 1
ATOM 732 O O . THR A 1 92 ? 3.579 -1.129 -17.019 1.00 85.25 92 THR A O 1
ATOM 735 N N . PRO A 1 93 ? 2.984 -3.157 -17.770 1.00 83.12 93 PRO A N 1
ATOM 736 C CA . PRO A 1 9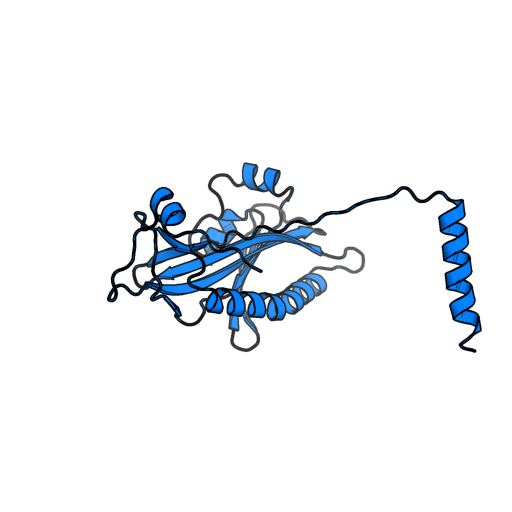3 ? 4.062 -3.836 -17.064 1.00 83.12 93 PRO A CA 1
ATOM 737 C C . PRO A 1 93 ? 5.432 -3.467 -17.662 1.00 83.12 93 PRO A C 1
ATOM 739 O O . PRO A 1 93 ? 5.507 -3.147 -18.850 1.00 83.12 93 PRO A O 1
ATOM 742 N N . PRO A 1 94 ? 6.527 -3.585 -16.888 1.00 86.81 94 PRO A N 1
ATOM 743 C CA . PRO A 1 94 ? 6.598 -4.203 -15.563 1.00 86.81 94 PRO A CA 1
ATOM 744 C C . PRO A 1 94 ? 6.200 -3.262 -14.414 1.00 86.81 94 PRO A C 1
ATOM 746 O O . PRO A 1 94 ? 6.294 -2.042 -14.515 1.00 86.81 94 PRO A O 1
ATOM 749 N N . TYR A 1 95 ? 5.782 -3.852 -13.295 1.00 86.75 95 TYR A N 1
ATOM 750 C CA . TYR A 1 95 ? 5.356 -3.162 -12.081 1.00 86.75 95 TYR A CA 1
ATOM 751 C C . TYR A 1 95 ? 6.322 -3.402 -10.928 1.00 86.75 95 TYR A C 1
ATOM 753 O O . TYR A 1 95 ? 6.928 -4.469 -10.804 1.00 86.75 95 TYR A O 1
ATOM 761 N N . VAL A 1 96 ? 6.407 -2.408 -10.051 1.00 87.06 96 VAL A N 1
ATOM 762 C CA . VAL A 1 96 ? 7.046 -2.482 -8.742 1.00 87.06 96 VAL A CA 1
ATOM 763 C C . VAL A 1 96 ? 5.993 -2.189 -7.685 1.00 87.06 96 VAL A C 1
ATOM 765 O O . VAL A 1 96 ? 5.352 -1.143 -7.727 1.00 87.06 96 VAL A O 1
ATOM 768 N N . VAL A 1 97 ? 5.843 -3.084 -6.715 1.00 89.19 97 VAL A N 1
ATOM 769 C CA . VAL A 1 97 ? 4.983 -2.873 -5.549 1.00 89.19 97 VAL A CA 1
ATOM 770 C C . VAL A 1 97 ? 5.857 -2.802 -4.310 1.00 89.19 97 VAL A C 1
ATOM 772 O O . VAL A 1 97 ? 6.642 -3.711 -4.048 1.00 89.19 97 VAL A O 1
ATOM 775 N N . VAL A 1 98 ? 5.724 -1.719 -3.553 1.00 89.19 98 VAL A N 1
ATOM 776 C CA . VAL A 1 98 ? 6.369 -1.538 -2.253 1.00 89.19 98 VAL A CA 1
ATOM 777 C C . VAL A 1 98 ? 5.305 -1.674 -1.178 1.00 89.19 98 VAL A C 1
ATOM 779 O O . VAL A 1 98 ? 4.324 -0.936 -1.178 1.00 89.19 98 VAL A O 1
ATOM 782 N N . HIS A 1 99 ? 5.512 -2.599 -0.255 1.00 90.69 99 HIS A N 1
ATOM 783 C CA . HIS A 1 99 ? 4.711 -2.772 0.947 1.00 90.69 99 HIS A CA 1
ATOM 784 C C . HIS A 1 99 ? 5.485 -2.241 2.150 1.00 90.69 99 HIS A C 1
ATOM 786 O O . HIS A 1 99 ? 6.639 -2.610 2.375 1.00 90.69 99 HIS A O 1
ATOM 792 N N . LEU A 1 100 ? 4.844 -1.351 2.902 1.00 89.62 100 LEU A N 1
ATOM 793 C CA . LEU A 1 100 ? 5.349 -0.768 4.136 1.00 89.62 100 LEU A CA 1
ATOM 794 C C . LEU A 1 100 ? 4.457 -1.205 5.298 1.00 89.62 100 LEU A C 1
ATOM 796 O O . LEU A 1 100 ? 3.227 -1.141 5.210 1.00 89.62 100 LEU A O 1
ATOM 800 N N . GLY A 1 101 ? 5.086 -1.609 6.399 1.00 86.12 101 GLY A N 1
ATOM 801 C CA . GLY A 1 101 ? 4.402 -2.067 7.605 1.00 86.12 101 GLY A CA 1
ATOM 802 C C . GLY A 1 101 ? 4.656 -3.547 7.923 1.00 86.12 101 GLY A C 1
ATOM 803 O O . GLY A 1 101 ? 5.513 -4.178 7.303 1.00 86.12 101 GLY A O 1
ATOM 804 N N . PRO A 1 102 ? 3.920 -4.118 8.892 1.00 87.19 102 PRO A N 1
ATOM 805 C CA . PRO A 1 102 ? 2.856 -3.475 9.672 1.00 87.19 102 PRO A CA 1
ATOM 806 C C . PRO A 1 102 ? 3.362 -2.349 10.587 1.00 87.19 102 PRO A C 1
ATOM 808 O O . PRO A 1 102 ? 4.502 -2.379 11.051 1.00 87.19 102 PRO A O 1
ATOM 811 N N . THR A 1 103 ? 2.501 -1.374 10.882 1.00 86.25 103 THR A N 1
ATOM 812 C CA . THR A 1 103 ? 2.716 -0.426 11.988 1.00 86.25 103 THR A CA 1
ATOM 813 C C . THR A 1 103 ? 2.621 -1.126 13.343 1.00 86.25 103 THR A C 1
ATOM 815 O O . THR A 1 103 ? 2.214 -2.289 13.453 1.00 86.25 103 THR A O 1
ATOM 818 N N . LYS A 1 104 ? 2.900 -0.375 14.415 1.00 87.12 104 LYS A N 1
ATOM 819 C CA . LYS A 1 104 ? 2.363 -0.721 15.736 1.00 87.12 104 LYS A CA 1
ATOM 820 C C . LYS A 1 104 ? 0.834 -0.798 15.690 1.00 87.12 104 LYS A C 1
ATOM 822 O O . LYS A 1 104 ? 0.194 -0.275 14.777 1.00 87.12 104 LYS A O 1
ATOM 827 N N . GLU A 1 105 ? 0.259 -1.464 16.677 1.00 89.94 105 GLU A N 1
ATOM 828 C CA . GLU A 1 105 ? -1.189 -1.526 16.810 1.00 89.94 105 GLU A CA 1
ATOM 829 C C . GLU A 1 105 ? -1.764 -0.164 17.194 1.00 89.94 105 GLU A C 1
ATOM 831 O O . GLU A 1 105 ? -1.225 0.539 18.053 1.00 89.94 105 GLU A O 1
ATOM 836 N N . TYR A 1 106 ? -2.863 0.188 16.538 1.00 86.69 106 TYR A N 1
ATOM 837 C CA . TYR A 1 106 ? -3.661 1.360 16.839 1.00 86.69 106 TYR A CA 1
ATOM 838 C C . TYR A 1 106 ? -5.053 0.920 17.253 1.00 86.69 106 TYR A C 1
ATOM 840 O O . TYR A 1 106 ? -5.649 0.052 16.617 1.00 86.69 106 TYR A O 1
ATOM 848 N N . SER A 1 107 ? -5.576 1.567 18.288 1.00 84.81 107 SER A N 1
ATOM 849 C CA . SER A 1 107 ? -6.923 1.334 18.790 1.00 84.81 107 SER A CA 1
ATOM 850 C C . SER A 1 107 ? -7.804 2.542 18.509 1.00 84.81 107 SER A C 1
ATOM 852 O O . SER A 1 107 ? -7.432 3.680 18.797 1.00 84.81 107 SER A O 1
ATOM 854 N N . TYR A 1 108 ? -8.988 2.282 17.972 1.00 78.81 108 TYR A N 1
ATOM 855 C CA . TYR A 1 108 ? -10.018 3.274 17.716 1.00 78.81 108 TYR A CA 1
ATOM 856 C C . TYR A 1 108 ? -11.205 3.055 18.650 1.00 78.81 108 TYR A C 1
ATOM 858 O O . TYR A 1 108 ? -11.837 1.998 18.634 1.00 78.81 108 TYR A O 1
ATOM 866 N N . ASN A 1 109 ? -11.514 4.099 19.420 1.00 71.56 109 ASN A N 1
ATOM 867 C CA . ASN A 1 109 ? -12.648 4.172 20.349 1.00 71.56 109 ASN A CA 1
ATOM 868 C C . ASN A 1 109 ? -13.689 5.197 19.872 1.00 71.56 109 ASN A C 1
ATOM 870 O O . ASN A 1 109 ? -14.332 5.867 20.680 1.00 71.56 109 ASN A O 1
ATOM 874 N N . GLY A 1 110 ? -13.767 5.444 18.563 1.00 67.56 110 GLY A N 1
ATOM 875 C CA . GLY A 1 110 ? -14.676 6.460 18.052 1.00 67.56 110 GLY A CA 1
ATOM 876 C C . GLY A 1 110 ? -16.112 5.971 17.945 1.00 67.56 110 GLY A C 1
ATOM 877 O O . GLY A 1 110 ? -16.502 4.938 18.477 1.00 67.56 110 GLY A O 1
ATOM 878 N N . THR A 1 111 ? -16.940 6.779 17.291 1.00 66.00 111 THR A N 1
ATOM 879 C CA . THR A 1 111 ? -18.389 6.653 17.455 1.00 66.00 111 THR A CA 1
ATOM 880 C C . THR A 1 111 ? -19.046 5.747 16.435 1.00 66.00 111 THR A C 1
ATOM 882 O O . THR A 1 111 ? -20.089 5.210 16.768 1.00 66.00 111 THR A O 1
ATOM 885 N N . HIS A 1 112 ? -18.500 5.576 15.228 1.00 75.25 112 HIS A N 1
ATOM 886 C CA . HIS A 1 112 ? -19.187 4.857 14.154 1.00 75.25 112 HIS A CA 1
ATOM 887 C C . HIS A 1 112 ? -18.242 3.962 13.350 1.00 75.25 112 HIS A C 1
ATOM 889 O O . HIS A 1 112 ? -17.154 4.383 12.959 1.00 75.25 112 HIS A O 1
ATOM 895 N N . ALA A 1 113 ? -18.700 2.751 13.046 1.00 79.06 113 ALA A N 1
ATOM 896 C CA . ALA A 1 113 ? -18.048 1.821 12.133 1.00 79.06 113 ALA A CA 1
ATOM 897 C C . ALA A 1 113 ? -19.108 1.020 11.371 1.00 79.06 113 ALA A C 1
ATOM 899 O O . ALA A 1 113 ? -20.211 0.779 11.867 1.00 79.06 113 ALA A O 1
ATOM 900 N N . LYS A 1 114 ? -18.784 0.599 10.154 1.00 79.69 114 LYS A N 1
ATOM 901 C CA . LYS A 1 114 ? -19.611 -0.327 9.382 1.00 79.69 114 LYS A CA 1
ATOM 902 C C . LYS A 1 114 ? -18.899 -1.669 9.328 1.00 79.69 114 LYS A C 1
ATOM 904 O O . LYS A 1 114 ? -17.750 -1.738 8.910 1.00 79.69 114 LYS A O 1
ATOM 909 N N . PHE A 1 115 ? -19.594 -2.718 9.744 1.00 78.50 115 PHE A N 1
ATOM 910 C CA . PHE A 1 115 ? -19.080 -4.081 9.725 1.00 78.50 115 PHE A CA 1
ATOM 911 C C . PHE A 1 115 ? -19.736 -4.833 8.574 1.00 78.50 115 PHE A C 1
ATOM 913 O O . PHE A 1 115 ? -20.962 -4.913 8.508 1.00 78.50 115 PHE A O 1
ATOM 920 N N . ASP A 1 116 ? -18.908 -5.359 7.688 1.00 75.75 116 ASP A N 1
ATOM 921 C CA . ASP A 1 116 ? -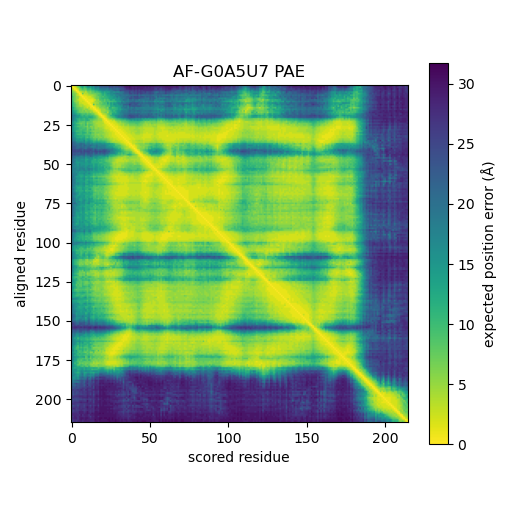19.253 -6.367 6.695 1.00 75.75 116 ASP A CA 1
ATOM 922 C C . ASP A 1 116 ? -18.599 -7.704 7.096 1.00 75.75 116 ASP A C 1
ATOM 924 O O . ASP A 1 116 ? -17.829 -7.758 8.058 1.00 75.75 116 ASP A O 1
ATOM 928 N N . ALA A 1 117 ? -18.903 -8.792 6.387 1.00 74.12 117 ALA A N 1
ATOM 929 C CA . ALA A 1 117 ? -18.505 -10.155 6.752 1.00 74.12 117 ALA A CA 1
ATOM 930 C C . ALA A 1 117 ? -17.008 -10.292 7.107 1.00 74.12 117 ALA A C 1
ATOM 932 O O . ALA A 1 117 ? -16.671 -10.915 8.114 1.00 74.12 117 ALA A O 1
ATOM 933 N N . SER A 1 118 ? -16.117 -9.679 6.322 1.00 75.88 118 SER A N 1
ATOM 934 C CA . SER A 1 118 ? -14.658 -9.697 6.531 1.00 75.88 118 SER A CA 1
ATOM 935 C C . SER A 1 118 ? -14.015 -8.306 6.583 1.00 75.88 118 SER A C 1
ATOM 937 O O . SER A 1 118 ? -12.810 -8.201 6.821 1.00 75.88 118 SER A O 1
ATOM 939 N N . ILE A 1 119 ? -14.799 -7.242 6.382 1.00 76.62 119 ILE A N 1
ATOM 940 C CA . ILE A 1 119 ? -14.301 -5.871 6.233 1.00 76.62 119 ILE A CA 1
ATOM 941 C C . ILE A 1 119 ? -14.950 -4.964 7.274 1.00 76.62 119 ILE A C 1
ATOM 943 O O . ILE A 1 119 ? -16.165 -4.954 7.452 1.00 76.62 119 ILE A O 1
ATOM 947 N N . VAL A 1 120 ? -14.137 -4.153 7.939 1.00 80.31 120 VAL A N 1
ATOM 948 C CA . VAL A 1 120 ? -14.574 -3.108 8.859 1.00 80.31 120 VAL A CA 1
ATOM 949 C C . VAL A 1 120 ? -14.248 -1.757 8.238 1.00 80.31 120 VAL A C 1
ATOM 951 O O . VAL A 1 120 ? -13.086 -1.398 8.076 1.00 80.31 120 VAL A O 1
ATOM 954 N N . HIS A 1 121 ? -15.267 -0.980 7.894 1.00 78.94 121 HIS A N 1
ATOM 955 C CA . HIS A 1 121 ? -15.073 0.388 7.435 1.00 78.94 121 HIS A CA 1
ATOM 956 C C . HIS A 1 121 ? -15.136 1.348 8.619 1.00 78.94 121 HIS A C 1
ATOM 958 O O . HIS A 1 121 ? -16.126 1.383 9.358 1.00 78.94 121 HIS A O 1
ATOM 964 N N . THR A 1 122 ? -14.103 2.170 8.763 1.00 78.81 122 THR A N 1
ATOM 965 C CA . THR A 1 122 ? -14.072 3.288 9.712 1.00 78.81 122 THR A CA 1
ATOM 966 C C . THR A 1 122 ? -14.033 4.614 8.965 1.00 78.81 122 THR A C 1
ATOM 968 O O . THR A 1 122 ? -13.656 4.673 7.792 1.00 78.81 122 THR A O 1
ATOM 971 N N . TYR A 1 123 ? -14.477 5.680 9.629 1.00 74.31 123 TYR A N 1
ATOM 972 C CA . TYR A 1 123 ? -14.435 7.033 9.083 1.00 74.31 123 TYR A CA 1
ATOM 973 C C . TYR A 1 123 ? -13.500 7.898 9.926 1.00 74.31 123 TYR A C 1
ATOM 975 O O . TYR A 1 123 ? -13.824 8.209 11.073 1.00 74.31 123 TYR A O 1
ATOM 983 N N . ASP A 1 124 ? -12.359 8.271 9.341 1.00 72.06 124 ASP A N 1
ATOM 984 C CA . ASP A 1 124 ? -11.318 9.107 9.962 1.00 72.06 124 ASP A CA 1
ATOM 985 C C . ASP A 1 124 ? -10.870 8.600 11.349 1.00 72.06 124 ASP A C 1
ATOM 987 O O . ASP A 1 124 ? -10.582 9.374 12.262 1.00 72.06 124 ASP A O 1
ATOM 991 N N . GLY A 1 125 ? -10.875 7.276 11.539 1.00 76.88 125 GLY A N 1
ATOM 992 C CA . GLY A 1 125 ? -10.633 6.655 12.839 1.00 76.88 125 GLY A CA 1
ATOM 993 C C . GLY A 1 125 ? -9.165 6.382 13.138 1.00 76.88 125 GLY A C 1
ATOM 994 O O . GLY A 1 125 ? -8.773 6.289 14.299 1.00 76.88 125 GLY A O 1
ATOM 995 N N . PHE A 1 126 ? -8.340 6.301 12.096 1.00 83.44 126 PHE A N 1
ATOM 996 C CA . PHE A 1 126 ? -6.937 5.905 12.199 1.00 83.44 126 PHE A CA 1
ATOM 997 C C . PHE A 1 126 ? -6.008 6.918 11.526 1.00 83.44 126 PHE A C 1
ATOM 999 O O . PHE A 1 126 ? -5.058 6.559 10.825 1.00 83.44 126 PHE A O 1
ATOM 1006 N N . LEU A 1 127 ? -6.280 8.208 11.751 1.00 83.00 127 LEU A N 1
ATOM 1007 C CA . LEU A 1 127 ? -5.486 9.301 11.191 1.00 83.00 127 LEU A CA 1
ATOM 1008 C C . LEU A 1 127 ? -4.007 9.193 11.586 1.00 83.00 127 LEU A C 1
ATOM 1010 O O . LEU A 1 127 ? -3.145 9.353 10.727 1.00 83.00 127 LEU A O 1
ATOM 1014 N N . ASP A 1 128 ? -3.710 8.852 12.841 1.00 85.19 128 ASP A N 1
ATOM 1015 C CA . ASP A 1 128 ? -2.330 8.730 13.325 1.00 85.19 128 ASP A CA 1
ATOM 1016 C C . ASP A 1 128 ? -1.555 7.620 12.603 1.00 85.19 128 ASP A C 1
ATOM 1018 O O . ASP A 1 128 ? -0.417 7.837 12.190 1.00 85.19 128 ASP A O 1
ATOM 1022 N N . ALA A 1 129 ? -2.179 6.455 12.391 1.00 85.19 129 ALA A N 1
ATOM 1023 C CA . ALA A 1 129 ? -1.573 5.349 11.647 1.00 85.19 129 ALA A CA 1
ATOM 1024 C C . ALA A 1 129 ? -1.330 5.728 10.177 1.00 85.19 129 ALA A C 1
ATOM 1026 O O . ALA A 1 129 ? -0.295 5.403 9.593 1.00 85.19 129 ALA A O 1
ATOM 1027 N N . ARG A 1 130 ? -2.271 6.468 9.576 1.00 84.88 130 ARG A N 1
ATOM 1028 C CA . ARG A 1 130 ? -2.141 6.981 8.208 1.00 84.88 130 ARG A CA 1
ATOM 1029 C C . ARG A 1 130 ? -1.015 8.004 8.088 1.00 84.88 130 ARG A C 1
ATOM 1031 O O . ARG A 1 130 ? -0.258 7.953 7.122 1.00 84.88 130 ARG A O 1
ATOM 1038 N N . VAL A 1 131 ? -0.910 8.936 9.036 1.00 87.06 131 VAL A N 1
ATOM 1039 C CA . VAL A 1 131 ? 0.159 9.944 9.072 1.00 87.06 131 VAL A CA 1
ATOM 1040 C C . VAL A 1 131 ? 1.516 9.271 9.271 1.00 87.06 131 VAL A C 1
ATOM 1042 O O . VAL A 1 131 ? 2.446 9.599 8.539 1.00 87.06 131 VAL A O 1
ATOM 1045 N N . GLU A 1 132 ? 1.614 8.295 10.180 1.00 88.38 132 GLU A N 1
ATOM 1046 C CA . GLU A 1 132 ? 2.831 7.503 10.393 1.00 88.38 132 GLU A CA 1
ATOM 1047 C C . GLU A 1 132 ? 3.274 6.804 9.100 1.00 88.38 132 GLU A C 1
ATOM 1049 O O . GLU A 1 132 ? 4.386 7.034 8.629 1.00 88.38 132 GLU A O 1
ATOM 1054 N N . LEU A 1 133 ? 2.399 6.010 8.474 1.00 86.75 133 LEU A N 1
ATOM 1055 C CA . LEU A 1 133 ? 2.747 5.277 7.252 1.00 86.75 133 LEU A CA 1
ATOM 1056 C C . LEU A 1 133 ? 3.029 6.192 6.064 1.00 86.75 133 LEU A C 1
ATOM 1058 O O . LEU A 1 133 ? 3.879 5.882 5.229 1.00 86.75 133 LEU A O 1
ATOM 1062 N N . LYS A 1 134 ? 2.347 7.336 5.981 1.00 87.75 134 LYS A N 1
ATOM 1063 C CA . LYS A 1 134 ? 2.646 8.336 4.961 1.00 87.75 134 LYS A CA 1
ATOM 1064 C C . LYS A 1 134 ? 4.047 8.916 5.154 1.00 87.75 134 LYS A C 1
ATOM 1066 O O . LYS A 1 134 ? 4.781 8.996 4.174 1.00 87.75 134 LYS A O 1
ATOM 1071 N N . ALA A 1 135 ? 4.428 9.258 6.385 1.00 88.00 135 ALA A N 1
ATOM 1072 C CA . ALA A 1 135 ? 5.781 9.714 6.696 1.00 88.00 135 ALA A CA 1
ATOM 1073 C C . ALA A 1 135 ? 6.821 8.627 6.379 1.00 88.00 135 ALA A C 1
ATOM 1075 O O . ALA A 1 135 ? 7.851 8.916 5.778 1.00 88.00 135 ALA A O 1
ATOM 1076 N N . TRP A 1 136 ? 6.519 7.357 6.676 1.00 88.19 136 TRP A N 1
ATOM 1077 C CA . TRP A 1 136 ? 7.384 6.240 6.284 1.00 88.19 136 TRP A CA 1
ATOM 1078 C C . TRP A 1 136 ? 7.562 6.166 4.769 1.00 88.19 136 TRP A C 1
ATOM 1080 O O . TRP A 1 136 ? 8.684 5.998 4.301 1.00 88.19 136 TRP A O 1
ATOM 1090 N N . GLY A 1 137 ? 6.483 6.326 4.000 1.00 86.38 137 GLY A N 1
ATOM 1091 C CA . GLY A 1 137 ? 6.547 6.379 2.542 1.00 86.38 137 GLY A CA 1
ATOM 1092 C C . GLY A 1 137 ? 7.397 7.543 2.029 1.00 86.38 137 GLY A C 1
ATOM 1093 O O . GLY A 1 137 ? 8.236 7.344 1.155 1.00 86.38 137 GLY A O 1
ATOM 1094 N N . GLU A 1 138 ? 7.229 8.742 2.588 1.00 87.94 138 GLU A N 1
ATOM 1095 C CA . GLU A 1 138 ? 7.999 9.936 2.206 1.00 87.94 138 GLU A CA 1
ATOM 1096 C C . GLU A 1 138 ? 9.500 9.810 2.527 1.00 87.94 138 GLU A C 1
ATOM 1098 O O . GLU A 1 138 ? 10.321 10.347 1.787 1.00 87.94 138 GLU A O 1
ATOM 1103 N N . GLU A 1 139 ? 9.870 9.061 3.568 1.00 86.94 139 GLU A N 1
ATOM 1104 C CA . GLU A 1 139 ? 11.268 8.832 3.960 1.00 86.94 139 GLU A CA 1
ATOM 1105 C C . GLU A 1 139 ? 11.917 7.651 3.210 1.00 86.94 139 GLU A C 1
ATOM 1107 O O . GLU A 1 139 ? 13.055 7.746 2.743 1.00 86.94 139 GLU A O 1
ATOM 1112 N N . ILE A 1 140 ? 11.200 6.532 3.058 1.00 86.38 140 ILE A N 1
ATOM 1113 C CA . ILE A 1 140 ? 11.750 5.274 2.527 1.00 86.38 140 ILE A CA 1
ATOM 1114 C C . ILE A 1 140 ? 11.734 5.251 0.995 1.00 86.38 140 ILE A C 1
ATOM 1116 O O . ILE A 1 140 ? 12.715 4.833 0.370 1.00 86.38 140 ILE A O 1
ATOM 1120 N N . LEU A 1 141 ? 10.631 5.682 0.368 1.00 87.69 141 LEU A N 1
ATOM 1121 C CA . LEU A 1 141 ? 10.446 5.525 -1.077 1.00 87.69 141 LEU A CA 1
ATOM 1122 C C . LEU A 1 141 ? 11.496 6.271 -1.906 1.00 87.69 141 LEU A C 1
ATOM 1124 O O . LEU A 1 141 ? 11.992 5.662 -2.852 1.00 87.69 141 LEU A O 1
ATOM 1128 N N . PRO A 1 142 ? 11.891 7.526 -1.601 1.00 87.25 142 PRO A N 1
ATOM 1129 C CA . PRO A 1 142 ? 12.896 8.215 -2.408 1.00 87.25 142 PRO A CA 1
ATOM 1130 C C . PRO A 1 142 ? 14.228 7.463 -2.453 1.00 87.25 142 PRO A C 1
ATOM 1132 O O . PRO A 1 142 ? 14.793 7.281 -3.533 1.00 87.25 142 PRO A O 1
ATOM 1135 N N . SER A 1 143 ? 14.698 6.969 -1.305 1.00 85.31 143 SER A N 1
ATOM 1136 C CA . SER A 1 143 ? 15.941 6.197 -1.194 1.00 85.31 143 SER A CA 1
ATOM 1137 C C . SER A 1 143 ? 15.847 4.867 -1.941 1.00 85.31 143 SER A C 1
ATOM 1139 O O . SER A 1 143 ? 16.748 4.518 -2.706 1.00 85.31 143 SER A O 1
ATOM 1141 N N . LEU A 1 144 ? 14.728 4.154 -1.782 1.00 84.62 144 LEU A N 1
ATOM 1142 C CA . LEU A 1 144 ? 14.485 2.877 -2.448 1.00 84.62 144 LEU A CA 1
ATOM 1143 C C . LEU A 1 144 ? 14.418 3.042 -3.973 1.00 84.62 144 LEU A C 1
ATOM 1145 O O . LEU A 1 144 ? 15.142 2.370 -4.702 1.00 84.62 144 LEU A O 1
ATOM 1149 N N . LEU A 1 145 ? 13.587 3.966 -4.462 1.00 84.69 145 LEU A N 1
ATOM 1150 C CA . LEU A 1 145 ? 13.397 4.208 -5.892 1.00 84.69 145 LEU A CA 1
ATOM 1151 C C . LEU A 1 145 ? 14.669 4.746 -6.550 1.00 84.69 145 LEU A C 1
ATOM 1153 O O . LEU A 1 145 ? 14.970 4.355 -7.675 1.00 84.69 145 LEU A O 1
ATOM 1157 N N . THR A 1 146 ? 15.441 5.586 -5.855 1.00 84.38 146 THR A N 1
ATOM 1158 C CA . THR A 1 146 ? 16.746 6.052 -6.348 1.00 84.38 146 THR A CA 1
ATOM 1159 C C . THR A 1 146 ? 17.729 4.890 -6.454 1.00 84.38 146 THR A C 1
ATOM 1161 O O . THR A 1 146 ? 18.344 4.718 -7.500 1.00 84.38 146 THR A O 1
ATOM 1164 N N . GLY A 1 147 ? 17.829 4.042 -5.424 1.00 81.50 147 GLY A N 1
ATOM 1165 C CA . GLY A 1 147 ? 18.697 2.862 -5.446 1.00 81.50 147 GLY A CA 1
ATOM 1166 C C . GLY A 1 147 ? 18.335 1.876 -6.560 1.00 81.50 147 GLY A C 1
ATOM 1167 O O . GLY A 1 147 ? 19.221 1.380 -7.259 1.00 81.50 147 GLY A O 1
ATOM 1168 N N . LEU A 1 148 ? 17.037 1.641 -6.782 1.00 81.25 148 LEU A N 1
ATOM 1169 C CA . LEU A 1 148 ? 16.548 0.830 -7.899 1.00 81.25 148 LEU A CA 1
ATOM 1170 C C . LEU A 1 148 ? 16.869 1.497 -9.241 1.00 81.25 148 LEU A C 1
ATOM 1172 O O . LEU A 1 148 ? 17.424 0.849 -10.124 1.00 81.25 148 LEU A O 1
ATOM 1176 N N . ALA A 1 149 ? 16.589 2.793 -9.394 1.00 79.19 149 ALA A N 1
ATOM 1177 C CA . ALA A 1 149 ? 16.852 3.517 -10.635 1.00 79.19 149 ALA A CA 1
ATOM 1178 C C . ALA A 1 149 ? 18.342 3.484 -10.980 1.00 79.19 149 ALA A C 1
ATOM 1180 O O . ALA A 1 149 ? 18.685 3.180 -12.116 1.00 79.19 149 ALA A O 1
ATOM 1181 N N . SER A 1 150 ? 19.231 3.719 -10.013 1.00 78.38 150 SER A N 1
ATOM 1182 C CA . SER A 1 150 ? 20.682 3.651 -10.214 1.00 78.38 150 SER A CA 1
ATOM 1183 C C . SER A 1 150 ? 21.170 2.247 -10.561 1.00 78.38 150 SER A C 1
ATOM 1185 O O . SER A 1 150 ? 22.101 2.111 -11.346 1.00 78.38 150 SER A O 1
ATOM 1187 N N . SER A 1 151 ? 20.541 1.212 -10.000 1.00 76.19 151 SER A N 1
ATOM 1188 C CA . SER A 1 151 ? 20.929 -0.184 -10.234 1.00 76.19 151 SER A CA 1
ATOM 1189 C C . SER A 1 151 ? 20.462 -0.706 -11.598 1.00 76.19 151 SER A C 1
ATOM 1191 O O . SER A 1 151 ? 21.149 -1.527 -12.199 1.00 76.19 151 SER A O 1
ATOM 1193 N N . PHE A 1 152 ? 19.309 -0.241 -12.092 1.00 70.56 152 PHE A N 1
ATOM 1194 C CA . PHE A 1 152 ? 18.747 -0.663 -13.382 1.00 70.56 152 PHE A CA 1
ATOM 1195 C C . PHE A 1 152 ? 19.073 0.277 -14.548 1.00 70.56 152 PHE A C 1
ATOM 1197 O O . PHE A 1 152 ? 18.941 -0.127 -15.702 1.00 70.56 152 PHE A O 1
ATOM 1204 N N . SER A 1 153 ? 19.490 1.518 -14.284 1.00 69.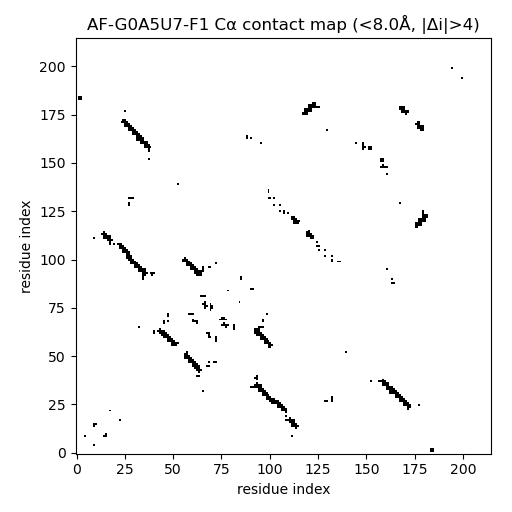56 153 SER A N 1
ATOM 1205 C CA . SER A 1 153 ? 19.884 2.444 -15.348 1.00 69.56 153 SER A CA 1
ATOM 1206 C C . SER A 1 153 ? 21.239 2.035 -15.917 1.00 69.56 153 SER A C 1
ATOM 1208 O O . SER A 1 153 ? 22.281 2.222 -15.291 1.00 69.56 153 SER A O 1
ATOM 1210 N N . LEU A 1 154 ? 21.224 1.504 -17.135 1.00 65.31 154 LEU A N 1
ATOM 1211 C CA . LEU A 1 154 ? 22.416 1.402 -17.973 1.00 65.31 154 LEU A CA 1
ATOM 1212 C C . LEU A 1 154 ? 22.701 2.780 -18.593 1.00 65.31 154 LEU A C 1
ATOM 1214 O O . LEU A 1 154 ? 21.779 3.581 -18.739 1.00 65.31 154 LEU A O 1
ATOM 1218 N N . HIS A 1 155 ? 23.965 3.065 -18.936 1.00 55.59 155 HIS A N 1
ATOM 1219 C CA . HIS A 1 155 ? 24.486 4.413 -19.238 1.00 55.59 155 HIS A CA 1
ATOM 1220 C C . HIS A 1 155 ? 23.619 5.312 -20.148 1.00 55.59 155 HIS A C 1
ATOM 1222 O O . HIS A 1 155 ? 23.633 6.521 -19.937 1.00 55.59 155 HIS A O 1
ATOM 1228 N N . ASP A 1 156 ? 22.815 4.753 -21.062 1.00 62.44 156 ASP A N 1
ATOM 1229 C CA . ASP A 1 156 ? 21.978 5.522 -21.999 1.00 62.44 156 ASP A CA 1
ATOM 1230 C C . ASP A 1 156 ? 20.455 5.338 -21.823 1.00 62.44 156 ASP A C 1
ATOM 1232 O O . ASP A 1 156 ? 19.669 5.897 -22.591 1.00 62.44 156 ASP A O 1
ATOM 1236 N N . GLN A 1 157 ? 19.999 4.566 -20.830 1.00 67.81 157 GLN A N 1
ATOM 1237 C CA . GLN A 1 157 ? 18.574 4.267 -20.628 1.00 67.81 157 GLN A CA 1
ATOM 1238 C C . GLN A 1 157 ? 18.178 4.441 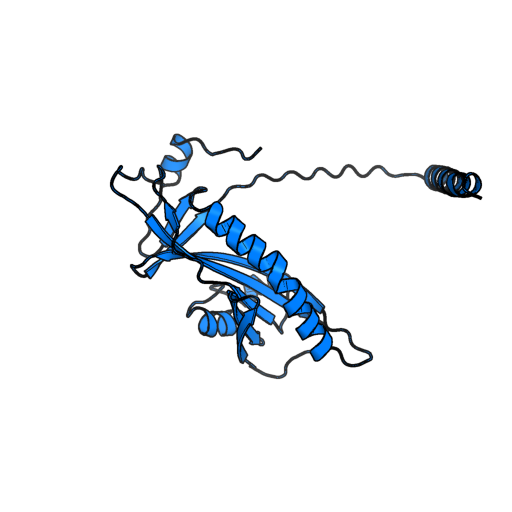-19.158 1.00 67.81 157 GLN A C 1
ATOM 1240 O O . GLN A 1 157 ? 18.227 3.486 -18.379 1.00 67.81 157 GLN A O 1
ATOM 1245 N N . PRO A 1 158 ? 17.785 5.664 -18.750 1.00 76.06 158 PRO A N 1
ATOM 1246 C CA . PRO A 1 158 ? 17.372 5.909 -17.380 1.00 76.06 158 PRO A CA 1
ATOM 1247 C C . PRO A 1 158 ? 16.046 5.207 -17.090 1.00 76.06 158 PRO A C 1
ATOM 1249 O O . PRO A 1 158 ? 15.045 5.419 -17.782 1.00 76.06 158 PRO A O 1
ATOM 1252 N N . VAL A 1 159 ? 16.031 4.426 -16.015 1.00 77.81 159 VAL A N 1
ATOM 1253 C CA . VAL A 1 159 ? 14.819 3.786 -15.508 1.00 77.81 159 VAL A CA 1
ATOM 1254 C C . VAL A 1 159 ? 14.043 4.770 -14.645 1.00 77.81 159 VAL A C 1
ATOM 1256 O O . VAL A 1 159 ? 14.603 5.454 -13.787 1.00 77.81 159 VAL A O 1
ATOM 1259 N N . LYS A 1 160 ? 12.733 4.847 -14.873 1.00 82.50 160 LYS A N 1
ATOM 1260 C CA . LYS A 1 160 ? 11.811 5.710 -14.136 1.00 82.50 160 LYS A CA 1
ATOM 1261 C C . LYS A 1 160 ? 10.701 4.876 -13.521 1.00 82.50 160 LYS A C 1
ATOM 1263 O O . LYS A 1 160 ? 10.142 4.006 -14.178 1.00 82.50 160 LYS A O 1
ATOM 1268 N N . PHE A 1 161 ? 10.339 5.212 -12.291 1.00 84.25 161 PHE A N 1
ATOM 1269 C CA . PHE A 1 161 ? 9.202 4.623 -11.593 1.00 84.25 161 PHE A CA 1
ATOM 1270 C C . PHE A 1 161 ? 8.072 5.645 -11.562 1.00 84.25 161 PHE A C 1
ATOM 1272 O O . PHE A 1 161 ? 8.239 6.741 -11.024 1.00 84.25 161 PHE A O 1
ATOM 1279 N N . HIS A 1 162 ? 6.944 5.315 -12.182 1.00 86.50 162 HIS A N 1
ATOM 1280 C CA . HIS A 1 162 ? 5.775 6.178 -12.230 1.00 86.50 162 HIS A CA 1
ATOM 1281 C C . HIS A 1 162 ? 4.735 5.698 -11.211 1.00 86.50 162 HIS A C 1
ATOM 1283 O O . HIS A 1 162 ? 4.233 4.582 -11.354 1.00 86.50 162 HIS A O 1
ATOM 1289 N N . PRO A 1 163 ? 4.403 6.497 -10.179 1.00 90.50 163 PRO A N 1
ATOM 1290 C CA . PRO A 1 163 ? 3.370 6.130 -9.217 1.00 90.50 163 PRO A CA 1
ATOM 1291 C C . PRO A 1 163 ? 2.050 5.887 -9.943 1.00 90.50 163 PRO A C 1
ATOM 1293 O O . PRO A 1 163 ? 1.599 6.739 -10.703 1.00 90.50 163 PRO A O 1
ATOM 1296 N N . THR A 1 164 ? 1.467 4.716 -9.727 1.00 89.19 164 THR A N 1
ATOM 1297 C CA . THR A 1 164 ? 0.242 4.280 -10.403 1.00 89.19 164 THR A CA 1
ATOM 1298 C C . THR A 1 164 ? -0.915 4.238 -9.422 1.00 89.19 164 THR A C 1
ATOM 1300 O O . THR A 1 164 ? -1.954 4.830 -9.684 1.00 89.19 164 THR A O 1
ATOM 1303 N N . ASP A 1 165 ? -0.711 3.596 -8.273 1.00 87.19 165 ASP A N 1
ATOM 1304 C CA . ASP A 1 165 ? -1.761 3.410 -7.278 1.00 87.19 165 ASP A CA 1
ATOM 1305 C C . ASP A 1 165 ? -1.168 3.262 -5.869 1.00 87.19 165 ASP A C 1
ATOM 1307 O O . ASP A 1 165 ? 0.047 3.112 -5.687 1.00 87.19 165 ASP A O 1
ATOM 1311 N N . ARG A 1 166 ? -2.024 3.347 -4.853 1.00 87.25 166 ARG A N 1
ATOM 1312 C CA . ARG A 1 166 ? -1.673 3.149 -3.449 1.00 87.25 166 ARG A CA 1
ATOM 1313 C C . ARG A 1 166 ? -2.870 2.638 -2.657 1.00 87.25 166 ARG A C 1
ATOM 1315 O O . ARG A 1 166 ? -3.977 3.146 -2.805 1.00 87.25 166 ARG A O 1
ATOM 1322 N N . ALA A 1 167 ? -2.623 1.725 -1.726 1.00 84.19 167 ALA A N 1
ATOM 1323 C CA . ALA A 1 167 ? -3.663 1.177 -0.863 1.00 84.19 167 ALA A CA 1
ATOM 1324 C C . ALA A 1 167 ? -3.238 1.238 0.604 1.00 84.19 167 ALA A C 1
ATOM 1326 O O . ALA A 1 167 ? -2.166 0.760 0.967 1.00 84.19 167 ALA A O 1
ATOM 1327 N N . PHE A 1 168 ? -4.089 1.829 1.441 1.00 85.31 168 PHE A N 1
ATOM 1328 C CA . PHE A 1 168 ? -3.936 1.876 2.894 1.00 85.31 168 PHE A CA 1
ATOM 1329 C C . PHE A 1 168 ? -5.031 1.028 3.527 1.00 85.31 168 PHE A C 1
ATOM 1331 O O . PHE A 1 168 ? -6.213 1.270 3.281 1.00 85.31 168 PHE A O 1
ATOM 1338 N N . TYR A 1 169 ? -4.638 0.058 4.341 1.00 84.19 169 TYR A N 1
ATOM 1339 C CA . TYR A 1 169 ? -5.566 -0.866 4.979 1.00 84.19 169 TYR A CA 1
ATOM 1340 C C . TYR A 1 169 ? -4.998 -1.349 6.311 1.00 84.19 169 TYR A C 1
ATOM 1342 O O . TYR A 1 169 ? -3.784 -1.391 6.511 1.00 84.19 169 TYR A O 1
ATOM 1350 N N . GLY A 1 170 ? -5.886 -1.679 7.239 1.00 86.12 170 GLY A N 1
ATOM 1351 C CA . GLY A 1 170 ? -5.552 -2.298 8.511 1.00 86.12 170 GLY A CA 1
ATOM 1352 C C . GLY A 1 170 ? -5.920 -3.771 8.527 1.00 86.12 170 GLY A C 1
ATOM 1353 O O . GLY A 1 170 ? -6.773 -4.211 7.763 1.00 86.12 170 GLY A O 1
ATOM 1354 N N . ILE A 1 171 ? -5.295 -4.527 9.418 1.00 85.69 171 ILE A N 1
ATOM 1355 C CA . ILE A 1 171 ? -5.685 -5.897 9.746 1.00 85.69 171 ILE A CA 1
ATOM 1356 C C . ILE A 1 171 ? -5.882 -5.965 11.262 1.00 85.69 171 ILE A C 1
ATOM 1358 O O . ILE A 1 171 ? -4.998 -5.559 12.024 1.00 85.69 171 ILE A O 1
ATOM 1362 N N . THR A 1 172 ? -7.052 -6.429 11.701 1.00 86.31 172 THR A N 1
ATOM 1363 C CA . THR A 1 172 ? -7.351 -6.676 13.121 1.00 86.31 172 THR A CA 1
ATOM 1364 C C . THR A 1 172 ? -6.701 -7.974 13.608 1.00 86.31 172 THR A C 1
ATOM 1366 O O . THR A 1 172 ? -6.305 -8.822 12.811 1.00 86.31 172 THR A O 1
ATOM 1369 N N . GLU A 1 173 ? -6.655 -8.202 14.924 1.00 83.81 173 GLU A N 1
ATOM 1370 C CA . GLU A 1 173 ? -6.207 -9.496 15.477 1.00 83.81 173 GLU A CA 1
ATOM 1371 C C . GLU A 1 173 ? -7.057 -10.686 14.996 1.00 83.81 173 GLU A C 1
ATOM 1373 O O . GLU A 1 173 ? -6.549 -11.795 14.842 1.00 83.81 173 GLU A O 1
ATOM 1378 N N . SER A 1 174 ? -8.344 -10.453 14.715 1.00 81.31 174 SER A N 1
ATOM 1379 C CA . SER A 1 174 ? -9.267 -11.445 14.149 1.00 81.31 174 SER A CA 1
ATOM 1380 C C . SER A 1 174 ? -9.073 -11.688 12.645 1.00 81.31 174 SER A C 1
ATOM 1382 O O . SER A 1 174 ? -9.778 -12.520 12.077 1.00 81.31 174 SER A O 1
ATOM 1384 N N . GLY A 1 175 ? -8.144 -10.978 11.993 1.00 79.12 175 GLY A N 1
ATOM 1385 C CA . GLY A 1 175 ? -7.870 -11.091 10.559 1.00 79.12 175 GLY A CA 1
ATOM 1386 C C . GLY A 1 175 ? -8.848 -10.329 9.660 1.00 79.12 175 GLY A C 1
ATOM 1387 O O . GLY A 1 175 ? -8.864 -10.559 8.455 1.00 79.12 175 GLY A O 1
ATOM 1388 N N . GLN A 1 176 ? -9.670 -9.433 10.215 1.00 80.00 176 GLN A N 1
ATOM 1389 C CA . GLN A 1 176 ? -10.581 -8.596 9.430 1.00 80.00 176 GLN A CA 1
ATOM 1390 C C . GLN A 1 176 ? -9.827 -7.405 8.832 1.00 80.00 176 GLN A C 1
ATOM 1392 O O . GLN A 1 176 ? -8.968 -6.809 9.488 1.00 80.00 176 GLN A O 1
ATOM 1397 N N . ILE A 1 177 ? -10.178 -7.032 7.601 1.00 82.56 177 ILE A N 1
ATOM 1398 C CA . ILE A 1 177 ? -9.569 -5.890 6.914 1.00 82.56 177 ILE A CA 1
ATOM 1399 C C . ILE A 1 177 ? -10.249 -4.608 7.387 1.00 82.56 177 ILE A C 1
ATOM 1401 O O . ILE A 1 177 ? -11.465 -4.472 7.293 1.00 82.56 177 ILE A O 1
ATOM 1405 N N . VAL A 1 178 ? -9.471 -3.641 7.862 1.00 82.62 178 VAL A N 1
ATOM 1406 C CA . VAL A 1 178 ? -9.957 -2.314 8.241 1.00 82.62 178 VAL A CA 1
ATOM 1407 C C . VAL A 1 178 ? -9.703 -1.329 7.108 1.00 82.62 178 VAL A C 1
ATOM 1409 O O . VAL A 1 178 ? -8.557 -1.014 6.791 1.00 82.62 178 VAL A O 1
ATOM 1412 N N . LEU A 1 179 ? -10.770 -0.801 6.516 1.00 81.62 179 LEU A N 1
ATOM 1413 C CA . LEU A 1 179 ? -10.700 0.246 5.501 1.00 81.62 179 LEU A CA 1
ATOM 1414 C C . LEU A 1 179 ? -11.108 1.580 6.117 1.00 81.62 179 LEU A C 1
ATOM 1416 O O . LEU A 1 179 ? -12.292 1.910 6.225 1.00 81.62 179 LEU A O 1
ATOM 1420 N N . ASP A 1 180 ? -10.110 2.366 6.511 1.00 77.31 180 ASP A N 1
ATOM 1421 C CA . ASP A 1 180 ? -10.338 3.715 7.010 1.00 77.31 180 ASP A CA 1
ATOM 1422 C C . ASP A 1 180 ? -10.541 4.665 5.824 1.00 77.31 180 ASP A C 1
ATOM 1424 O O . ASP A 1 180 ? -9.621 4.934 5.045 1.00 77.31 180 ASP A O 1
ATOM 1428 N N . THR A 1 181 ? -11.764 5.155 5.651 1.00 68.12 181 THR A N 1
ATOM 1429 C CA . THR A 1 181 ? -12.121 6.034 4.534 1.00 68.12 181 THR A CA 1
ATOM 1430 C C . THR A 1 181 ? -12.202 7.471 5.021 1.00 68.12 181 THR A C 1
ATOM 1432 O O . THR A 1 181 ? -12.871 7.770 6.007 1.00 68.12 181 THR A O 1
ATOM 1435 N N . GLN A 1 182 ? -11.562 8.380 4.290 1.00 57.97 182 GLN A N 1
ATOM 1436 C CA . GLN A 1 182 ? -11.729 9.815 4.477 1.00 57.97 182 GLN A CA 1
ATOM 1437 C C . GLN A 1 182 ? -12.286 10.402 3.183 1.00 57.97 182 GLN A C 1
ATOM 1439 O O . GLN A 1 182 ? -11.688 10.243 2.118 1.00 57.97 182 GLN A O 1
ATOM 1444 N N . ILE A 1 183 ? -13.421 11.095 3.260 1.00 44.09 183 ILE A N 1
ATOM 1445 C CA . ILE A 1 183 ? -13.892 11.892 2.127 1.00 44.09 183 ILE A CA 1
ATOM 1446 C C . ILE A 1 183 ? -13.128 13.208 2.159 1.00 44.09 183 ILE A C 1
ATOM 1448 O O . ILE A 1 183 ? -13.401 14.091 2.970 1.00 44.09 183 ILE A O 1
ATOM 1452 N N . VAL A 1 184 ? -12.154 13.337 1.265 1.00 39.59 184 VAL A N 1
ATOM 1453 C CA . VAL A 1 184 ? -11.401 14.576 1.089 1.00 39.59 184 VAL A CA 1
ATOM 1454 C C . VAL A 1 184 ? -11.923 15.285 -0.156 1.00 39.59 184 VAL A C 1
ATOM 1456 O O . VAL A 1 184 ? -11.515 14.988 -1.276 1.00 39.59 184 VAL A O 1
ATOM 1459 N N . ALA A 1 185 ? -12.822 16.252 0.027 1.00 27.28 185 ALA A N 1
ATOM 1460 C CA . ALA A 1 185 ? -13.176 17.183 -1.040 1.00 27.28 185 ALA A CA 1
ATOM 1461 C C . ALA A 1 185 ? -12.000 18.146 -1.270 1.00 27.28 185 ALA A C 1
ATOM 1463 O O . ALA A 1 185 ? -11.773 19.071 -0.491 1.00 27.28 185 ALA A O 1
ATOM 1464 N N . THR A 1 186 ? -11.227 17.918 -2.331 1.00 29.14 186 THR A N 1
ATOM 1465 C CA . THR A 1 186 ? -10.190 18.850 -2.792 1.00 29.14 186 THR A CA 1
ATOM 1466 C C . THR A 1 186 ? -10.653 19.508 -4.084 1.00 29.14 186 THR A C 1
ATOM 1468 O O . THR A 1 186 ? -10.833 18.850 -5.102 1.00 29.14 186 THR A O 1
ATOM 1471 N N . GLY A 1 187 ? -10.882 20.821 -4.035 1.00 24.77 187 GLY A N 1
ATOM 1472 C CA . GLY A 1 187 ? -11.132 21.638 -5.218 1.00 24.77 187 GLY A CA 1
ATOM 1473 C C . GLY A 1 187 ? -9.853 22.358 -5.625 1.00 24.77 187 GLY A C 1
ATOM 1474 O O . GLY A 1 187 ? -9.342 23.174 -4.861 1.00 24.77 187 GLY A O 1
ATOM 1475 N N . SER A 1 188 ? -9.338 22.079 -6.820 1.00 26.69 188 SER A N 1
ATOM 1476 C CA . SER A 1 188 ? -8.317 22.901 -7.469 1.00 26.69 188 SER A CA 1
ATOM 1477 C C . SER A 1 188 ? -8.964 23.661 -8.627 1.00 26.69 188 SER A C 1
ATOM 1479 O O . SER A 1 188 ? -9.374 23.082 -9.628 1.00 26.69 188 SER A O 1
ATOM 1481 N N . PHE A 1 189 ? -9.086 24.980 -8.477 1.00 21.02 189 PHE A N 1
ATOM 1482 C CA . PHE A 1 189 ? -9.524 25.865 -9.552 1.00 21.02 189 PHE A CA 1
ATOM 1483 C C . PHE A 1 189 ? -8.290 26.413 -10.266 1.00 21.02 189 PHE A C 1
ATOM 1485 O O . PHE A 1 189 ? -7.492 27.137 -9.674 1.00 21.02 189 PHE A O 1
ATOM 1492 N N . TYR A 1 190 ? -8.130 26.073 -11.541 1.00 26.08 190 TYR A N 1
ATOM 1493 C CA . TYR A 1 190 ? -7.151 26.689 -12.429 1.00 26.08 190 TYR A CA 1
ATOM 1494 C C . TYR A 1 190 ? -7.889 27.620 -13.395 1.00 26.08 190 TYR A C 1
ATOM 1496 O O . TYR A 1 190 ? -8.547 27.178 -14.331 1.00 26.08 190 TYR A O 1
ATOM 1504 N N . CYS A 1 191 ? -7.778 28.930 -13.170 1.00 22.16 191 CYS A N 1
ATOM 1505 C CA . CYS A 1 191 ? -8.155 29.927 -14.169 1.00 22.16 191 CYS A CA 1
ATOM 1506 C C . CYS A 1 191 ? -6.946 30.184 -15.066 1.00 22.16 191 CYS A C 1
ATOM 1508 O O . CYS A 1 191 ? -6.004 30.875 -14.678 1.00 22.16 191 CYS A O 1
ATOM 1510 N N . SER A 1 192 ? -6.966 29.625 -16.272 1.00 24.97 192 SER A N 1
ATOM 1511 C CA . SER A 1 192 ? -6.061 30.038 -17.338 1.00 24.97 192 SER A CA 1
ATOM 1512 C C . SER A 1 192 ? -6.634 31.293 -17.996 1.00 24.97 192 SER A C 1
ATOM 1514 O O . SER A 1 192 ? -7.786 31.329 -18.419 1.00 24.97 192 SER A O 1
ATOM 1516 N N . SER A 1 193 ? -5.833 32.355 -18.057 1.00 28.19 193 SER A N 1
ATOM 1517 C CA . SER A 1 193 ? -6.122 33.507 -18.912 1.00 28.19 193 SER A CA 1
ATOM 1518 C C . SER A 1 193 ? -5.097 33.527 -20.039 1.00 28.19 193 SER A C 1
ATOM 1520 O O . SER A 1 193 ? -3.903 33.326 -19.805 1.00 28.19 193 SER A O 1
ATOM 1522 N N . CYS A 1 194 ? -5.560 33.718 -21.274 1.00 26.42 194 CYS A N 1
ATOM 1523 C CA . CYS A 1 194 ? -4.681 33.837 -22.430 1.00 26.42 194 CYS A CA 1
ATOM 1524 C C . CYS A 1 194 ? -3.889 35.146 -22.331 1.00 26.42 194 CYS A C 1
ATOM 1526 O O . CYS A 1 194 ? -4.448 36.237 -22.441 1.00 26.42 194 CYS A O 1
ATOM 1528 N N . LEU A 1 195 ? -2.580 35.032 -22.116 1.00 34.34 195 LEU A N 1
ATOM 1529 C CA . LEU A 1 195 ? -1.645 36.145 -22.231 1.00 34.34 195 LEU A CA 1
ATOM 1530 C C . LEU A 1 195 ? -1.239 36.283 -23.700 1.00 34.34 195 LEU A C 1
ATOM 1532 O O . LEU A 1 195 ? -0.761 35.330 -24.311 1.00 34.34 195 LEU A O 1
ATOM 1536 N N . THR A 1 196 ? -1.447 37.468 -24.269 1.00 40.59 196 THR A N 1
ATOM 1537 C CA . THR A 1 196 ? -0.954 37.810 -25.605 1.00 40.59 196 THR A CA 1
ATOM 1538 C C . THR A 1 196 ? 0.569 37.943 -25.590 1.00 40.59 196 THR A C 1
ATOM 1540 O O . THR A 1 196 ? 1.165 38.256 -24.556 1.00 40.59 196 THR A O 1
ATOM 1543 N N . ALA A 1 197 ? 1.207 37.718 -26.743 1.00 45.50 197 ALA A N 1
ATOM 1544 C CA . ALA A 1 197 ? 2.665 37.755 -26.891 1.00 45.50 197 ALA A CA 1
ATOM 1545 C C . ALA A 1 197 ? 3.296 39.069 -26.381 1.00 45.50 197 ALA A C 1
ATOM 1547 O O . ALA A 1 197 ? 4.387 39.050 -25.818 1.00 45.50 197 ALA A O 1
ATOM 1548 N N . GLU A 1 198 ? 2.571 40.186 -26.479 1.00 48.41 198 GLU A N 1
ATOM 1549 C CA . GLU A 1 198 ? 2.985 41.501 -25.968 1.00 48.41 198 GLU A CA 1
ATOM 1550 C C . GLU A 1 198 ? 3.135 41.526 -24.436 1.00 48.41 198 GLU A C 1
ATOM 1552 O O . GLU A 1 198 ? 4.141 42.014 -23.927 1.00 48.41 198 GLU A O 1
ATOM 1557 N N . LYS A 1 199 ? 2.209 40.913 -23.682 1.00 41.06 199 LYS A N 1
ATOM 1558 C CA . LYS A 1 199 ? 2.301 40.814 -22.209 1.00 41.06 199 LYS A CA 1
ATOM 1559 C C . LYS A 1 199 ? 3.378 39.837 -21.737 1.00 41.06 199 LYS A C 1
ATOM 1561 O O . LYS A 1 199 ? 3.841 39.933 -20.602 1.00 41.06 199 LYS A O 1
ATOM 1566 N N . ILE A 1 200 ? 3.758 38.878 -22.581 1.00 45.22 200 ILE A N 1
ATOM 1567 C CA . ILE A 1 200 ? 4.864 37.952 -22.305 1.00 45.22 200 ILE A CA 1
ATOM 1568 C C . ILE A 1 200 ? 6.203 38.681 -22.473 1.00 45.22 200 ILE A C 1
ATOM 1570 O O . ILE A 1 200 ? 7.062 38.558 -21.601 1.00 45.22 200 ILE A O 1
ATOM 1574 N N . ALA A 1 201 ? 6.348 39.489 -23.529 1.00 50.94 201 ALA A N 1
ATOM 1575 C CA . ALA A 1 201 ? 7.529 40.324 -23.750 1.00 50.94 201 ALA A CA 1
ATOM 1576 C C . ALA A 1 201 ? 7.725 41.353 -22.621 1.00 50.94 201 ALA A C 1
ATOM 1578 O O . ALA A 1 201 ? 8.801 41.417 -22.034 1.00 50.94 201 ALA A O 1
ATOM 1579 N N . GLU A 1 202 ? 6.659 42.052 -22.216 1.00 50.03 202 GLU A N 1
ATOM 1580 C CA . GLU A 1 202 ? 6.697 43.037 -21.121 1.00 50.03 202 GLU A CA 1
ATOM 1581 C C . GLU A 1 202 ? 7.153 42.420 -19.780 1.00 50.03 202 GLU A C 1
ATOM 1583 O O . GLU A 1 202 ? 7.934 43.013 -19.033 1.00 50.03 202 GLU A O 1
ATOM 1588 N N . ARG A 1 203 ? 6.720 41.186 -19.476 1.00 48.12 203 ARG A N 1
ATOM 1589 C CA . ARG A 1 203 ? 7.127 40.477 -18.249 1.00 48.12 203 ARG A CA 1
ATOM 1590 C C . ARG A 1 203 ? 8.542 39.907 -18.311 1.00 48.12 203 ARG A C 1
ATOM 1592 O O . ARG A 1 203 ? 9.199 39.831 -17.273 1.00 48.12 203 ARG A O 1
ATOM 1599 N N . LEU A 1 204 ? 9.013 39.519 -19.494 1.00 48.41 204 LEU A N 1
ATOM 1600 C CA . LEU A 1 204 ? 10.398 39.095 -19.707 1.00 48.41 204 LEU A CA 1
ATOM 1601 C C . LEU A 1 204 ? 11.365 40.274 -19.550 1.00 48.41 204 LEU A C 1
ATOM 1603 O O . LEU A 1 204 ? 12.369 40.137 -18.851 1.00 48.41 204 LEU A O 1
ATOM 1607 N N . ASP A 1 205 ? 11.028 41.446 -20.090 1.00 57.56 205 ASP A N 1
ATOM 1608 C CA . ASP A 1 205 ? 11.843 42.657 -19.943 1.00 57.56 205 ASP A CA 1
ATOM 1609 C C . ASP A 1 205 ? 11.913 43.133 -18.482 1.00 57.56 205 ASP A C 1
ATOM 1611 O O . ASP A 1 205 ? 12.991 43.474 -17.985 1.00 57.56 205 ASP A O 1
ATOM 1615 N N . ALA A 1 206 ? 10.799 43.062 -17.743 1.00 51.22 206 ALA A N 1
ATOM 1616 C CA . ALA A 1 206 ? 10.774 43.361 -16.309 1.00 51.22 206 ALA A CA 1
ATOM 1617 C C . ALA A 1 206 ? 11.645 42.392 -15.481 1.00 51.22 206 ALA A C 1
ATOM 1619 O O . ALA A 1 206 ? 12.325 42.812 -14.542 1.00 51.22 206 ALA A O 1
ATOM 1620 N N . ALA A 1 207 ? 11.679 41.105 -15.842 1.00 45.44 207 ALA A N 1
ATOM 1621 C CA . ALA A 1 207 ? 12.499 40.103 -15.158 1.00 45.44 207 ALA A CA 1
ATOM 1622 C C . ALA A 1 207 ? 14.008 40.286 -15.419 1.00 45.44 207 ALA A C 1
ATOM 1624 O O . ALA A 1 207 ? 14.828 40.026 -14.537 1.00 45.44 207 ALA A O 1
ATOM 1625 N N . VAL A 1 208 ? 14.389 40.779 -16.602 1.00 50.38 208 VAL A N 1
ATOM 1626 C CA . VAL A 1 208 ? 15.793 41.061 -16.948 1.00 50.38 208 VAL A CA 1
ATOM 1627 C C . VAL A 1 208 ? 16.320 42.309 -16.221 1.00 50.38 208 VAL A C 1
ATOM 1629 O O . VAL A 1 208 ? 17.494 42.342 -15.844 1.00 50.38 208 VAL A O 1
ATOM 1632 N N . GLN A 1 209 ? 15.469 43.302 -15.942 1.00 50.44 209 GLN A N 1
ATOM 1633 C CA . GLN A 1 209 ? 15.844 44.507 -15.180 1.00 50.44 209 GLN A CA 1
ATOM 1634 C C . GLN A 1 209 ? 16.160 44.215 -13.702 1.00 50.44 209 GLN A C 1
ATOM 1636 O O . GLN A 1 209 ? 17.056 44.839 -13.135 1.00 50.44 209 GLN A O 1
ATOM 1641 N N . ILE A 1 210 ? 15.519 43.207 -13.096 1.00 47.78 210 ILE A N 1
ATOM 1642 C CA . ILE A 1 210 ? 15.812 42.775 -11.715 1.00 47.78 210 ILE A CA 1
ATOM 1643 C C . ILE A 1 210 ? 17.262 42.270 -11.584 1.00 47.78 210 ILE A C 1
ATOM 1645 O O . ILE A 1 210 ? 17.879 42.430 -10.534 1.00 47.78 210 ILE A O 1
ATOM 1649 N N . ARG A 1 211 ? 17.863 41.746 -12.663 1.00 34.72 211 ARG A N 1
ATOM 1650 C CA . ARG A 1 211 ? 19.248 41.243 -12.658 1.00 34.72 211 ARG A CA 1
ATOM 1651 C C . ARG A 1 211 ? 20.318 42.344 -12.759 1.00 34.72 211 ARG A C 1
ATOM 1653 O O . ARG A 1 211 ? 21.473 42.064 -12.462 1.00 34.72 211 ARG A O 1
ATOM 1660 N N . LYS A 1 212 ? 19.969 43.578 -13.150 1.00 43.47 212 LYS A N 1
ATOM 1661 C CA . LYS A 1 212 ? 20.923 44.706 -13.280 1.00 43.47 212 LYS A CA 1
ATOM 1662 C C . LYS A 1 212 ? 21.078 45.563 -12.017 1.00 43.47 212 LYS A C 1
ATOM 1664 O O . LYS A 1 212 ? 21.939 46.430 -11.993 1.00 43.47 212 LYS A O 1
ATOM 1669 N N . ILE A 1 213 ? 20.277 45.325 -10.976 1.00 46.97 213 ILE A N 1
ATOM 1670 C CA . ILE A 1 213 ? 20.375 46.035 -9.683 1.00 46.97 213 ILE A CA 1
ATOM 1671 C C . ILE A 1 213 ? 21.220 45.226 -8.669 1.00 46.97 213 ILE A C 1
ATOM 1673 O O . ILE A 1 213 ? 21.486 45.681 -7.563 1.00 46.97 213 ILE A O 1
ATOM 1677 N N . SER A 1 214 ? 21.680 44.025 -9.042 1.00 45.56 214 SER A N 1
ATOM 1678 C CA . SER A 1 214 ? 22.452 43.115 -8.176 1.00 45.56 214 SER A CA 1
ATOM 1679 C C . SER A 1 214 ? 23.909 42.909 -8.622 1.00 45.56 214 SER A C 1
ATOM 1681 O O . SER A 1 214 ? 24.478 41.853 -8.344 1.00 45.56 214 SER A O 1
ATOM 1683 N N . SER A 1 215 ? 24.509 43.884 -9.313 1.00 40.41 215 SER A N 1
ATOM 1684 C CA . SER A 1 215 ? 25.941 43.900 -9.662 1.00 40.41 215 SER A CA 1
ATOM 1685 C C . SER A 1 215 ? 26.575 45.237 -9.323 1.00 40.41 215 SER A C 1
ATOM 1687 O O . SER A 1 215 ? 26.035 46.243 -9.837 1.00 40.41 215 SER A O 1
#

Mean predicted aligned error: 12.55 Å

Sequence (215 aa):
MATSLSNQVLERIGFRRLNESETISARFHYLHVFEVRGFNVEGASLTIRSGNIDSRAYQLGVGTSVNAICRSLIQDDLTDNEQEWQKEHKCTPPYVVVHLGPTKEYSYNGTHAKFDASIVHTYDGFLDARVELKAWGEEILPSLLTGLASSFSLHDQPVKFHPTDRAFYGITESGQIVLDTQIVATGSFYCSSCLTAEKIAERLDAAVQIRKISS

Solvent-accessible surface area (backbone atoms only — not comparable to full-atom values): 12541 Å² total; per-residue (Å²): 135,88,72,78,80,54,68,74,58,44,45,74,76,57,31,40,74,45,55,100,84,50,66,52,50,29,28,37,37,37,38,39,33,24,29,41,45,67,63,78,71,84,68,95,42,79,49,78,50,72,53,68,60,96,89,40,51,36,38,39,27,40,25,58,43,69,40,68,39,30,38,72,76,71,71,39,67,80,56,97,48,61,75,58,51,29,61,77,59,71,53,60,64,25,33,36,39,40,39,40,48,71,50,72,79,44,75,31,76,63,59,52,38,26,81,53,99,58,38,36,38,31,62,70,58,54,58,66,62,52,51,50,53,48,51,48,46,68,63,48,46,60,59,52,54,48,53,50,28,63,72,64,32,51,100,90,40,72,40,44,75,44,84,63,50,70,49,69,39,24,39,27,92,88,68,32,39,30,42,63,48,72,81,77,90,79,86,83,87,82,85,86,74,91,75,53,72,67,62,51,51,55,51,51,55,56,58,57,54,63,63,66,79,77,116

Secondary structure (DSSP, 8-state):
---PPPHHHHHHTTPEEPPTT--EEEEEEEEEEEEEES----SS-EEEEEEEETTEEEEEEEES-HHHHHHHHHSS-S-S-HHHHHHHHT--S-EEEEEE----EEEE--SEEEE-SSEEEEES--HHHHHHHHHHHHHHHHHHHHHHHHHH-BTTB--EEEEEEEEEEEEETT--EEEEE---------------HHHHHHHHHHHHHHTTS--

Organism: Methylomonas methanica (strain DSM 25384 / MC09) (NCBI:txid857087)

Foldseek 3Di:
DADDDDPVVCVVVAKAWDDQPDKFKWWKKKKWKWAKPQDADPDWDKDKDWDDDPNWIKIKIWGQFQQVNCCVVPVGGPDPDRVVLCVVLVGGDTMMMMMTDRDPMDMFSDTIWHDDPQEIEAECRPVVSVVVVVVVCVPPVVVVQVVVQVVPDDPPTGMDIHTRDMDMWIQTPVRGIYHHDYPDDDDDDDDDDDDDPVNVVVVVVVVVVVVVVVD

Radius of gyration: 22.84 Å; Cα contacts (8 Å, |Δi|>4): 336; chains: 1; bounding box: 54×60×52 Å